Protein AF-A0A6G3XMK8-F1 (afdb_monomer_lite)

Foldseek 3Di:
DPPVVQPDKDPQPVHHRDIDPGDDDDDDPCVLVVVQPPDDPDPPVDPADLQLLLLLLLLLLLQLLLVVQVVVPVRPDLCPDADPDALLPDSSNPSVVSLVVNLLQLLQFDCPDPLCVVVVVLSVQSVDSVLSSRSDPVNSVSCSVRPSRGDGPDDDPLCLDDQLSVLSSLLSVLSSCVSVVNPCNVVSLVVQLVLLVLLLVPCVDVLSVVCVVVSVLSNDPVCVVVPDSSNSVVCSVSCSNVSSVRDPVPDDPPPPPDDDDPDDDDDRDRDPPPVVPQLVQLLVLLLVVLVVVVVDPLSVCLQLVHDHDPVSQVVVLVCCCVVVSDHPVSQVVCVVPVVHPSSSSCVSHPHDPVSVVVVVVD

pLDDT: mean 81.75, std 15.31, range [38.81, 98.0]

Structure (mmCIF, N/CA/C/O backbone):
data_AF-A0A6G3XMK8-F1
#
_entry.id   AF-A0A6G3XMK8-F1
#
loop_
_atom_site.group_PDB
_atom_site.id
_atom_site.type_symbol
_atom_site.label_atom_id
_atom_site.label_alt_id
_atom_site.label_comp_id
_atom_site.label_asym_id
_atom_site.label_entity_id
_atom_site.label_seq_id
_atom_site.pdbx_PDB_ins_code
_atom_site.Cartn_x
_atom_site.Cartn_y
_atom_site.Cartn_z
_atom_site.occupancy
_atom_site.B_iso_or_equiv
_atom_site.auth_seq_id
_atom_site.auth_comp_id
_atom_site.auth_asym_id
_atom_site.auth_atom_id
_atom_site.pdbx_PDB_model_num
ATOM 1 N N . GLN A 1 1 ? -22.641 7.123 23.569 1.00 45.84 1 GLN A N 1
ATOM 2 C CA . GLN A 1 1 ? -24.071 7.087 23.160 1.00 45.84 1 GLN A CA 1
ATOM 3 C C . GLN A 1 1 ? -24.934 6.095 23.967 1.00 45.84 1 GLN A C 1
ATOM 5 O O . GLN A 1 1 ? -26.152 6.245 23.961 1.00 45.84 1 GLN A O 1
ATOM 10 N N . MET A 1 2 ? -24.353 5.106 24.669 1.00 50.16 2 MET A N 1
ATOM 11 C CA . MET A 1 2 ? -25.123 4.061 25.371 1.00 50.16 2 MET A CA 1
ATOM 12 C C . MET A 1 2 ? -25.689 4.468 26.747 1.00 50.16 2 MET A C 1
ATOM 14 O O . MET A 1 2 ? -26.794 4.050 27.081 1.00 50.16 2 MET A O 1
ATOM 18 N N . ILE A 1 3 ? -25.016 5.338 27.512 1.00 60.09 3 ILE A N 1
ATOM 19 C CA . ILE A 1 3 ? -25.417 5.667 28.899 1.00 60.09 3 ILE A CA 1
ATOM 20 C C . ILE A 1 3 ? -26.758 6.422 28.963 1.00 60.09 3 ILE A C 1
ATOM 22 O O . ILE A 1 3 ? -27.657 6.031 29.703 1.00 60.09 3 ILE A O 1
ATOM 26 N N . GLY A 1 4 ? -26.960 7.437 28.115 1.00 56.03 4 GLY A N 1
ATOM 27 C CA . GLY A 1 4 ? -28.185 8.254 28.120 1.00 56.03 4 GLY A CA 1
ATOM 28 C C . GLY A 1 4 ? -29.469 7.527 27.687 1.00 56.03 4 GLY A C 1
ATOM 29 O O . GLY A 1 4 ? -30.561 8.065 27.840 1.00 56.03 4 GLY A O 1
ATOM 30 N N . ARG A 1 5 ? -29.379 6.307 27.139 1.00 66.19 5 ARG A N 1
ATOM 31 C CA . ARG A 1 5 ? -30.564 5.481 26.839 1.00 66.19 5 ARG A CA 1
ATOM 32 C C . ARG A 1 5 ? -31.032 4.691 28.065 1.00 66.19 5 ARG A C 1
ATOM 34 O O . ARG A 1 5 ? -32.229 4.441 28.191 1.00 66.19 5 ARG A O 1
ATOM 41 N N . GLY A 1 6 ? -30.112 4.340 28.968 1.00 63.97 6 GLY A N 1
ATOM 42 C CA . GLY A 1 6 ? -30.391 3.588 30.193 1.00 63.97 6 GLY A CA 1
ATOM 43 C C . GLY A 1 6 ? -31.129 4.392 31.267 1.00 63.97 6 GLY A C 1
ATOM 44 O O . GLY A 1 6 ? -31.808 3.798 32.100 1.00 63.97 6 GLY A O 1
ATOM 45 N N . THR A 1 7 ? -31.081 5.724 31.211 1.00 67.12 7 THR A N 1
ATOM 46 C CA . THR A 1 7 ? -31.676 6.639 32.206 1.00 67.12 7 THR A CA 1
ATOM 47 C C . THR A 1 7 ? -33.193 6.814 32.086 1.00 67.12 7 THR A C 1
ATOM 49 O O . THR A 1 7 ? -33.802 7.507 32.896 1.00 67.12 7 THR A O 1
ATOM 52 N N . ARG A 1 8 ? -33.836 6.201 31.085 1.00 78.88 8 ARG A N 1
ATOM 53 C CA . ARG A 1 8 ? -35.292 6.281 30.909 1.00 78.88 8 ARG A CA 1
ATOM 54 C C . ARG A 1 8 ? -36.016 5.480 31.993 1.00 78.88 8 ARG A C 1
ATOM 56 O O . ARG A 1 8 ? -35.667 4.323 32.242 1.00 78.88 8 ARG A O 1
ATOM 63 N N . LEU A 1 9 ? -37.053 6.084 32.574 1.00 81.38 9 LEU A N 1
ATOM 64 C CA . LEU A 1 9 ? -37.972 5.414 33.491 1.00 81.38 9 LEU A CA 1
ATOM 65 C C . LEU A 1 9 ? -38.699 4.286 32.746 1.00 81.38 9 LEU A C 1
ATOM 67 O O . LEU A 1 9 ? -39.290 4.519 31.692 1.00 81.38 9 LEU A O 1
ATOM 71 N N . ALA A 1 10 ? -38.659 3.078 33.303 1.00 80.81 10 ALA A N 1
ATOM 72 C CA . ALA A 1 10 ? -39.483 1.956 32.866 1.00 80.81 10 ALA A CA 1
ATOM 73 C C . ALA A 1 10 ? -40.503 1.660 33.982 1.00 80.81 10 ALA A C 1
ATOM 75 O O . ALA A 1 10 ? -40.093 1.167 35.040 1.00 80.81 10 ALA A O 1
ATOM 76 N N . PRO A 1 11 ? -41.788 2.022 33.800 1.00 86.25 11 PRO A N 1
ATOM 77 C CA . PRO A 1 11 ? -42.834 1.750 34.781 1.00 86.25 11 PRO A CA 1
ATOM 78 C C . PRO A 1 11 ? -42.998 0.250 35.019 1.00 86.25 11 PRO A C 1
ATOM 80 O O . PRO A 1 11 ? -42.819 -0.541 34.095 1.00 86.25 11 PRO A O 1
ATOM 83 N N . ASP A 1 12 ? -43.321 -0.123 36.256 1.00 81.19 12 ASP A N 1
ATOM 84 C CA . ASP A 1 12 ? -43.638 -1.496 36.678 1.00 81.19 12 ASP A CA 1
ATOM 85 C C . ASP A 1 12 ? -42.571 -2.569 36.371 1.00 81.19 12 ASP A C 1
ATOM 87 O O . ASP A 1 12 ? -42.861 -3.767 36.394 1.00 81.19 12 ASP A O 1
ATOM 91 N N . LEU A 1 13 ? -41.318 -2.167 36.112 1.00 79.38 13 LEU A N 1
ATOM 92 C CA . LEU A 1 13 ? -40.231 -3.083 35.743 1.00 79.38 13 LEU A CA 1
ATOM 93 C C . LEU A 1 13 ? -39.985 -4.176 36.799 1.00 79.38 13 LEU A C 1
ATOM 95 O O . LEU A 1 13 ? -39.640 -5.302 36.447 1.00 79.38 13 LEU A O 1
ATOM 99 N N . PHE A 1 14 ? -40.170 -3.854 38.081 1.00 73.88 14 PHE A N 1
ATOM 100 C CA . PHE A 1 14 ? -39.989 -4.776 39.207 1.00 73.88 14 PHE A CA 1
ATOM 101 C C . PHE A 1 14 ? -41.321 -5.238 39.824 1.00 73.88 14 PHE A C 1
ATOM 103 O O . PHE A 1 14 ? -41.340 -5.777 40.936 1.00 73.88 14 PHE A O 1
ATOM 110 N N . GLY A 1 15 ? -42.433 -5.030 39.114 1.00 76.38 15 GLY A N 1
ATOM 111 C CA . GLY A 1 15 ? -43.787 -5.407 39.519 1.00 76.38 15 GLY A CA 1
ATOM 112 C C . GLY A 1 15 ? -44.753 -4.217 39.597 1.00 76.38 15 GLY A C 1
ATOM 113 O O . GLY A 1 15 ? -44.334 -3.074 39.427 1.00 76.38 15 GLY A O 1
ATOM 114 N N . PRO A 1 16 ? -46.048 -4.463 39.876 1.00 70.88 16 PRO A N 1
ATOM 115 C CA . PRO A 1 16 ? -47.064 -3.413 39.934 1.00 70.88 16 PRO A CA 1
ATOM 116 C C . PRO A 1 16 ? -46.703 -2.316 40.943 1.00 70.88 16 PRO A C 1
ATOM 118 O O . PRO A 1 16 ? -46.434 -2.607 42.110 1.00 70.88 16 PRO A O 1
ATOM 121 N N . ASN A 1 17 ? -46.712 -1.061 40.494 1.00 77.62 17 ASN A N 1
ATOM 122 C CA . ASN A 1 17 ? -46.263 0.128 41.226 1.00 77.62 17 ASN A CA 1
ATOM 123 C C . ASN A 1 17 ? -44.777 0.112 41.635 1.00 77.62 17 ASN A C 1
ATOM 125 O O . ASN A 1 17 ? -44.373 0.867 42.520 1.00 77.62 17 ASN A O 1
ATOM 129 N N . ARG A 1 18 ? -43.943 -0.722 41.002 1.00 73.19 18 ARG A N 1
ATOM 130 C CA . ARG A 1 18 ? -42.490 -0.783 41.229 1.00 73.19 18 ARG A CA 1
ATOM 131 C C . ARG A 1 18 ? -41.740 -0.523 39.930 1.00 73.19 18 ARG A C 1
ATOM 133 O O . ARG A 1 18 ? -41.332 -1.437 39.214 1.00 73.19 18 ARG A O 1
ATOM 140 N N . SER A 1 19 ?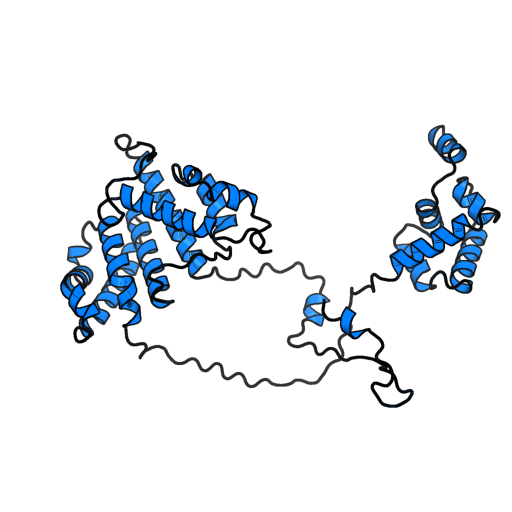 -41.582 0.760 39.632 1.00 81.88 19 SER A N 1
ATOM 141 C CA . SER A 1 19 ? -40.812 1.249 38.489 1.00 81.88 19 SER A CA 1
ATOM 142 C C . SER A 1 19 ? -39.317 0.967 38.635 1.00 81.88 19 SER A C 1
ATOM 144 O O . SER A 1 19 ? -38.818 0.620 39.699 1.00 81.88 19 SER A O 1
ATOM 146 N N . LYS A 1 20 ? -38.590 1.125 37.532 1.00 84.12 20 LYS A N 1
ATOM 147 C CA . LYS A 1 20 ? -37.132 1.046 37.491 1.00 84.12 20 LYS A CA 1
ATOM 148 C C . LYS A 1 20 ? -36.471 2.096 38.397 1.00 84.12 20 LYS A C 1
ATOM 150 O O . LYS A 1 20 ? -36.577 3.285 38.108 1.00 84.12 20 LYS A O 1
ATOM 155 N N . ASP A 1 21 ? -35.707 1.639 39.387 1.00 78.31 21 ASP A N 1
ATOM 156 C CA . ASP A 1 21 ? -34.938 2.501 40.302 1.00 78.31 21 ASP A CA 1
ATOM 157 C C . ASP A 1 21 ? -33.541 2.877 39.763 1.00 78.31 21 ASP A C 1
ATOM 159 O O . ASP A 1 21 ? -32.947 3.866 40.182 1.00 78.31 21 ASP A O 1
ATOM 163 N N . GLY A 1 22 ? -33.002 2.107 38.810 1.00 77.88 22 GLY A N 1
ATOM 164 C CA . GLY A 1 22 ? -31.671 2.341 38.247 1.00 77.88 22 GLY A CA 1
ATOM 165 C C . GLY A 1 22 ? -31.269 1.330 37.172 1.00 77.88 22 GLY A C 1
ATOM 166 O O . GLY A 1 22 ? -32.074 0.511 36.725 1.00 77.88 22 GLY A O 1
ATOM 167 N N . PHE A 1 23 ? -30.019 1.406 36.718 1.00 74.88 23 PHE A N 1
ATOM 168 C CA . PHE A 1 23 ? -29.395 0.415 35.839 1.00 74.88 23 PHE A CA 1
ATOM 169 C C . PHE A 1 23 ? -27.907 0.301 36.168 1.00 74.88 23 PHE A C 1
ATOM 171 O O . PHE A 1 23 ? -27.291 1.277 36.588 1.00 74.88 23 PHE A O 1
ATOM 178 N N . LEU A 1 24 ? -27.344 -0.889 35.975 1.00 74.00 24 LEU A N 1
ATOM 179 C CA . LEU A 1 24 ? -25.920 -1.139 36.163 1.00 74.00 24 LEU A CA 1
ATOM 180 C C . LEU A 1 24 ? -25.196 -0.996 34.825 1.00 74.00 24 LEU A C 1
ATOM 182 O O . LEU A 1 24 ? -25.711 -1.409 33.783 1.00 74.00 24 LEU A O 1
ATOM 186 N N . VAL A 1 25 ? -24.001 -0.415 34.865 1.00 70.62 25 VAL A N 1
ATOM 187 C CA . VAL A 1 25 ? -23.056 -0.411 33.748 1.00 70.62 25 VAL A CA 1
ATOM 188 C C . VAL A 1 25 ? -21.863 -1.235 34.194 1.00 70.62 25 VAL A C 1
ATOM 190 O O . VAL A 1 25 ? -21.233 -0.909 35.195 1.00 70.62 25 VAL A O 1
ATOM 193 N N . PHE A 1 26 ? -21.582 -2.308 33.464 1.00 74.31 26 PHE A N 1
ATOM 194 C CA . PHE A 1 26 ? -20.375 -3.094 33.670 1.00 74.31 26 PHE A CA 1
ATOM 195 C C . PHE A 1 26 ? -19.283 -2.527 32.777 1.00 74.31 26 PHE A C 1
ATOM 197 O O . PHE A 1 26 ? -19.444 -2.469 31.557 1.00 74.31 26 PHE A O 1
ATOM 204 N N . ASP A 1 27 ? -18.201 -2.079 33.398 1.00 69.50 27 ASP A N 1
ATOM 205 C CA . ASP A 1 27 ? -17.013 -1.638 32.691 1.00 69.50 27 ASP A CA 1
ATOM 206 C C . ASP A 1 27 ? -16.055 -2.816 32.527 1.00 69.50 27 ASP A C 1
ATOM 208 O O . ASP A 1 27 ? -15.469 -3.290 33.498 1.00 69.50 27 ASP A O 1
ATOM 212 N N . LEU A 1 28 ? -15.922 -3.311 31.299 1.00 67.38 28 LEU A N 1
ATOM 213 C CA . LEU A 1 28 ? -14.926 -4.322 30.963 1.00 67.38 28 LEU A CA 1
ATOM 214 C C . LEU A 1 28 ? -13.693 -3.621 30.397 1.00 67.38 28 LEU A C 1
ATOM 216 O O . LEU A 1 28 ? -13.818 -2.862 29.440 1.00 67.38 28 LEU A O 1
ATOM 220 N N . CYS A 1 29 ? -12.519 -3.916 30.960 1.00 73.25 29 CYS A N 1
ATOM 221 C CA . CYS A 1 29 ? -11.225 -3.332 30.579 1.00 73.25 29 CYS A CA 1
ATOM 222 C C . CYS A 1 29 ? -10.978 -1.885 31.051 1.00 73.25 29 CYS A C 1
ATOM 224 O O . CYS A 1 29 ? -10.257 -1.151 30.380 1.00 73.25 29 CYS A O 1
ATOM 226 N N . GLN A 1 30 ? -11.525 -1.481 32.205 1.00 72.44 30 GLN A N 1
ATOM 227 C CA . GLN A 1 30 ? -11.207 -0.194 32.853 1.00 72.44 30 GLN A CA 1
ATOM 228 C C . GLN A 1 30 ? -11.458 1.038 31.954 1.00 72.44 30 GLN A C 1
ATOM 230 O O . GLN A 1 30 ? -10.742 2.037 32.045 1.00 72.44 30 GLN A O 1
ATOM 235 N N . ASN A 1 31 ? -12.470 1.010 31.076 1.00 69.94 31 ASN A N 1
ATOM 236 C CA . ASN A 1 31 ? -12.770 2.159 30.219 1.00 69.94 31 ASN A CA 1
ATOM 237 C C . ASN A 1 31 ? -13.121 3.395 31.050 1.00 69.94 31 ASN A C 1
ATOM 239 O O . ASN A 1 31 ? -12.751 4.501 30.677 1.00 69.94 31 ASN A O 1
ATOM 243 N N . ILE A 1 32 ? -13.838 3.230 32.165 1.00 72.38 32 ILE A N 1
ATOM 244 C CA . ILE A 1 32 ? -14.206 4.337 33.054 1.00 72.38 32 ILE A CA 1
ATOM 245 C C . ILE A 1 32 ? -12.947 5.001 33.598 1.00 72.38 32 ILE A C 1
ATOM 247 O O . ILE A 1 32 ? -12.840 6.222 33.564 1.00 72.38 32 ILE A O 1
ATOM 251 N N . GLU A 1 33 ? -11.976 4.209 34.045 1.00 72.56 33 GLU A N 1
ATOM 252 C CA . GLU A 1 33 ? -10.697 4.722 34.521 1.00 72.56 33 GLU A CA 1
ATOM 253 C C . GLU A 1 33 ? -9.927 5.416 33.388 1.00 72.56 33 GLU A C 1
ATOM 255 O O . GLU A 1 33 ? -9.516 6.562 33.547 1.00 72.56 33 GLU A O 1
ATOM 260 N N . PHE A 1 34 ? -9.838 4.785 32.213 1.00 65.69 34 PHE A N 1
ATOM 261 C CA . PHE A 1 34 ? -9.202 5.351 31.021 1.00 65.69 34 PHE A CA 1
ATOM 262 C C . PHE A 1 34 ? -9.809 6.699 30.592 1.00 65.69 34 PHE A C 1
ATOM 264 O O . PHE A 1 34 ? -9.071 7.634 30.295 1.00 65.69 34 PHE A O 1
ATOM 271 N N . PHE A 1 35 ? -11.141 6.824 30.574 1.00 64.75 35 PHE A N 1
ATOM 272 C CA . PHE A 1 35 ? -11.839 8.057 30.185 1.00 64.75 35 PHE A CA 1
ATOM 273 C C . PHE A 1 35 ? -11.879 9.117 31.298 1.00 64.75 35 PHE A C 1
ATOM 275 O O . PHE A 1 35 ? -12.027 10.298 30.992 1.00 64.75 35 PHE A O 1
ATOM 282 N N . ASN A 1 36 ? -11.756 8.723 32.569 1.00 68.88 36 ASN A N 1
ATOM 283 C CA . ASN A 1 36 ? -11.670 9.649 33.703 1.00 68.88 36 ASN A CA 1
ATOM 284 C C . ASN A 1 36 ? -10.289 10.284 33.849 1.00 68.88 36 ASN A C 1
ATOM 286 O O . ASN A 1 36 ? -10.159 11.361 34.436 1.00 68.88 36 ASN A O 1
ATOM 290 N N . GLN A 1 37 ? -9.245 9.608 33.378 1.00 60.88 37 GLN A N 1
ATOM 291 C CA . GLN A 1 37 ? -7.931 10.211 33.323 1.00 60.88 37 GLN A CA 1
ATOM 292 C C . GLN A 1 37 ? -7.957 11.256 32.192 1.00 60.88 37 GLN A C 1
ATOM 294 O O . GLN A 1 37 ? -8.204 10.924 31.035 1.00 60.88 37 GLN A O 1
ATOM 299 N N . ASN A 1 38 ? -7.695 12.530 32.512 1.00 52.28 38 ASN A N 1
ATOM 300 C CA . ASN A 1 38 ? -7.439 13.608 31.540 1.00 52.28 38 ASN A CA 1
ATOM 301 C C . ASN A 1 38 ? -6.105 13.360 30.798 1.00 52.28 38 ASN A C 1
ATOM 303 O O . ASN A 1 38 ? -5.212 14.208 30.763 1.00 52.28 38 ASN A O 1
ATOM 307 N N . LEU A 1 39 ? -5.917 12.160 30.256 1.00 45.47 39 LEU A N 1
ATOM 308 C CA . LEU A 1 39 ? -4.759 11.811 29.461 1.00 45.47 39 LEU A CA 1
ATOM 309 C C . LEU A 1 39 ? -4.902 12.505 28.115 1.00 45.47 39 LEU A C 1
ATOM 311 O O . LEU A 1 39 ? -5.892 12.318 27.403 1.00 45.47 39 LEU A O 1
ATOM 315 N N . MET A 1 40 ? -3.876 13.264 27.723 1.00 43.78 40 MET A N 1
ATOM 316 C CA . MET A 1 40 ? -3.666 13.493 26.300 1.00 43.78 40 MET A CA 1
ATOM 317 C C . MET A 1 40 ? -3.635 12.123 25.634 1.00 43.78 40 MET A C 1
ATOM 319 O O . MET A 1 40 ? -2.922 11.233 26.101 1.00 43.78 40 MET A O 1
ATOM 323 N N . ARG A 1 41 ? -4.456 11.949 24.595 1.00 41.94 41 ARG A N 1
ATOM 324 C CA . ARG A 1 41 ? -4.545 10.709 23.829 1.00 41.94 41 ARG A CA 1
ATOM 325 C C . ARG A 1 41 ? -3.118 10.313 23.465 1.00 41.94 41 ARG A C 1
ATOM 327 O O . ARG A 1 41 ? -2.497 10.982 22.645 1.00 41.94 41 ARG A O 1
ATOM 334 N N . ALA A 1 42 ? -2.579 9.282 24.113 1.00 42.53 42 ALA A N 1
ATOM 335 C CA . ALA A 1 42 ? -1.324 8.719 23.667 1.00 42.53 42 ALA A CA 1
ATOM 336 C C . ALA A 1 42 ? -1.587 8.272 22.231 1.00 42.53 42 ALA A C 1
ATOM 338 O O . ALA A 1 42 ? -2.475 7.447 21.994 1.00 42.53 42 ALA A O 1
ATOM 339 N N . GLU A 1 43 ? -0.892 8.879 21.272 1.00 43.31 43 GLU A N 1
ATOM 340 C CA . GLU A 1 43 ? -0.865 8.405 19.897 1.00 43.31 43 GLU A CA 1
ATOM 341 C C . GLU A 1 43 ? -0.190 7.035 19.918 1.00 43.31 43 GLU A C 1
ATOM 343 O O . GLU A 1 43 ? 1.010 6.887 19.688 1.00 43.31 43 GLU A O 1
ATOM 348 N N . GLY A 1 44 ? -0.955 6.005 20.274 1.00 47.28 44 GLY A N 1
ATOM 349 C CA . GLY A 1 44 ? -0.559 4.639 20.029 1.00 47.28 44 GLY A CA 1
ATOM 350 C C . GLY A 1 44 ? -0.379 4.527 18.526 1.00 47.28 44 GLY A C 1
ATOM 351 O O . GLY A 1 44 ? -1.367 4.532 17.792 1.00 47.28 44 GLY A O 1
ATOM 352 N N . LYS A 1 45 ? 0.873 4.484 18.060 1.00 53.19 45 LYS A N 1
ATOM 353 C CA . LYS A 1 45 ? 1.187 4.180 16.664 1.00 53.19 45 LYS A CA 1
ATOM 354 C C . LYS A 1 45 ? 0.738 2.750 16.399 1.00 53.19 45 LYS A C 1
ATOM 356 O O . LYS A 1 45 ? 1.488 1.798 16.606 1.00 53.19 45 LYS A O 1
ATOM 361 N N . VAL A 1 46 ? -0.518 2.602 15.989 1.00 63.66 46 VAL A N 1
ATOM 362 C CA . VAL A 1 46 ? -1.037 1.355 15.438 1.00 63.66 46 VAL A CA 1
ATOM 363 C C . VAL A 1 46 ? -0.171 1.031 14.228 1.00 63.66 46 VAL A C 1
ATOM 365 O O . VAL A 1 46 ? 0.031 1.878 13.358 1.00 63.66 46 VAL A O 1
ATOM 368 N N . ALA A 1 47 ? 0.397 -0.174 14.198 1.00 76.75 47 ALA A N 1
ATOM 369 C CA . ALA A 1 47 ? 1.207 -0.595 13.066 1.00 76.75 47 ALA A CA 1
ATOM 370 C C . ALA A 1 47 ? 0.356 -0.550 11.780 1.00 76.75 47 ALA A C 1
ATOM 372 O O . ALA A 1 47 ? -0.791 -1.009 11.805 1.00 76.75 47 ALA A O 1
ATOM 373 N N . PRO A 1 48 ? 0.896 -0.027 10.664 1.00 86.12 48 PRO A N 1
ATOM 374 C CA . PRO A 1 48 ? 0.138 0.102 9.429 1.00 86.12 48 PRO A CA 1
ATOM 375 C C . PRO A 1 48 ? -0.315 -1.273 8.938 1.00 86.12 48 PRO A C 1
ATOM 377 O O . PRO A 1 48 ? 0.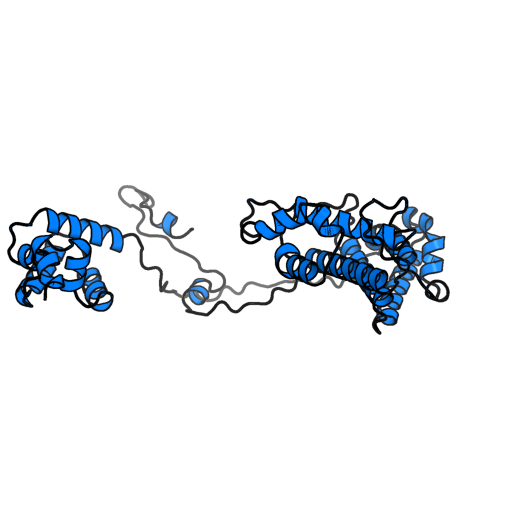426 -2.265 9.008 1.00 86.12 48 PRO A O 1
ATOM 380 N N . SER A 1 49 ? -1.548 -1.329 8.435 1.00 89.94 49 SER A N 1
ATOM 381 C CA . SER A 1 49 ? -2.129 -2.571 7.923 1.00 89.94 49 SER A CA 1
ATOM 382 C C . SER A 1 49 ? -1.323 -3.113 6.737 1.00 89.94 49 SER A C 1
ATOM 384 O O . SER A 1 49 ? -0.578 -2.388 6.077 1.00 89.94 49 SER A O 1
ATOM 386 N N . LEU A 1 50 ? -1.473 -4.403 6.419 1.00 90.25 50 LEU A N 1
ATOM 387 C CA . LEU A 1 50 ? -0.802 -4.978 5.248 1.00 90.25 50 LEU A CA 1
ATOM 388 C C . LEU A 1 50 ? -1.220 -4.272 3.949 1.00 90.25 50 LEU A C 1
ATOM 390 O O . LEU A 1 50 ? -0.366 -4.004 3.111 1.00 90.25 50 LEU A O 1
ATOM 394 N N . SER A 1 51 ? -2.507 -3.944 3.801 1.00 91.88 51 SER A N 1
ATOM 395 C CA . SER A 1 51 ? -3.009 -3.202 2.639 1.00 91.88 51 SER A CA 1
ATOM 396 C C . SER A 1 51 ? -2.391 -1.808 2.557 1.00 91.88 51 SER A C 1
ATOM 398 O O . SER A 1 51 ? -1.894 -1.447 1.498 1.00 91.88 51 SER A O 1
ATOM 400 N N . GLN A 1 52 ? -2.332 -1.085 3.681 1.00 93.81 52 GLN A N 1
ATOM 401 C CA . GLN A 1 52 ? -1.683 0.225 3.753 1.00 93.81 52 GLN A CA 1
ATOM 402 C C . GLN A 1 52 ? -0.213 0.130 3.334 1.00 93.81 52 GLN A C 1
ATOM 404 O O . GLN A 1 52 ? 0.221 0.830 2.433 1.00 93.81 52 GLN A O 1
ATOM 409 N N . ARG A 1 53 ? 0.545 -0.814 3.901 1.00 95.25 53 ARG A N 1
ATOM 410 C CA . ARG A 1 53 ? 1.960 -1.007 3.545 1.00 95.25 53 ARG A CA 1
ATOM 411 C C . ARG A 1 53 ? 2.159 -1.337 2.067 1.00 95.25 53 ARG A C 1
ATOM 413 O O . ARG A 1 53 ? 3.192 -0.995 1.511 1.00 95.25 53 ARG A O 1
ATOM 420 N N . ILE A 1 54 ? 1.232 -2.061 1.445 1.00 95.31 54 ILE A N 1
ATOM 421 C CA . ILE A 1 54 ? 1.296 -2.368 0.011 1.00 95.31 54 ILE A CA 1
ATOM 422 C C . ILE A 1 54 ? 1.014 -1.112 -0.812 1.00 95.31 54 ILE A C 1
ATOM 424 O O . ILE A 1 54 ? 1.742 -0.854 -1.767 1.00 95.31 54 ILE A O 1
ATOM 428 N N . PHE A 1 55 ? -0.010 -0.345 -0.438 1.00 97.12 55 PHE A N 1
ATOM 429 C CA . PHE A 1 55 ? -0.342 0.927 -1.070 1.00 97.12 55 PHE A CA 1
ATOM 430 C C . PHE A 1 55 ? 0.850 1.892 -1.009 1.00 97.12 55 PHE A C 1
ATOM 432 O O . PHE A 1 55 ? 1.294 2.374 -2.047 1.00 97.12 55 PHE A O 1
ATOM 439 N N . GLU A 1 56 ? 1.454 2.056 0.172 1.00 97.06 56 GLU A N 1
ATOM 440 C CA . GLU A 1 56 ? 2.657 2.872 0.373 1.00 97.06 56 GLU A CA 1
ATOM 441 C C . GLU A 1 56 ? 3.793 2.443 -0.565 1.00 97.06 56 GLU A C 1
ATOM 443 O O . GLU A 1 56 ? 4.349 3.264 -1.281 1.00 97.06 56 GLU A O 1
ATOM 448 N N . ARG A 1 57 ? 4.101 1.139 -0.647 1.00 97.25 57 ARG A N 1
ATOM 449 C CA . ARG A 1 57 ? 5.196 0.662 -1.515 1.00 97.25 57 ARG A CA 1
ATOM 450 C C . ARG A 1 57 ? 4.905 0.802 -3.005 1.00 97.25 57 ARG A C 1
ATOM 452 O O . ARG A 1 57 ? 5.849 0.906 -3.779 1.00 97.25 57 ARG A O 1
ATOM 459 N N . ARG A 1 58 ? 3.636 0.794 -3.421 1.00 97.94 58 ARG A N 1
ATOM 460 C CA . ARG A 1 58 ? 3.265 1.112 -4.808 1.00 97.94 58 ARG A CA 1
ATOM 461 C C . ARG A 1 58 ? 3.496 2.586 -5.111 1.00 97.94 58 ARG A C 1
ATOM 463 O O . ARG A 1 58 ? 4.059 2.878 -6.158 1.00 97.94 58 ARG A O 1
ATOM 470 N N . ALA A 1 59 ? 3.100 3.476 -4.204 1.00 97.88 59 ALA A N 1
ATOM 471 C CA . ALA A 1 59 ? 3.350 4.907 -4.339 1.00 97.88 59 ALA A CA 1
ATOM 472 C C . ALA A 1 59 ? 4.859 5.213 -4.331 1.00 97.88 59 ALA A C 1
ATOM 474 O O . ALA A 1 59 ? 5.332 5.943 -5.194 1.00 97.88 59 ALA A O 1
ATOM 475 N N . ASP A 1 60 ? 5.634 4.579 -3.445 1.00 96.88 60 ASP A N 1
ATOM 476 C CA . ASP A 1 60 ? 7.100 4.689 -3.439 1.00 96.88 60 ASP A CA 1
ATOM 477 C C . ASP A 1 60 ? 7.711 4.258 -4.782 1.00 96.88 60 ASP A C 1
ATOM 479 O O . ASP A 1 60 ? 8.610 4.915 -5.300 1.00 96.88 60 ASP A O 1
ATOM 483 N N . LEU A 1 61 ? 7.238 3.140 -5.351 1.00 97.06 61 LEU A N 1
ATOM 484 C CA . LEU A 1 61 ? 7.769 2.615 -6.610 1.00 97.06 61 LEU A CA 1
ATOM 485 C C . LEU A 1 61 ? 7.377 3.500 -7.797 1.00 97.06 61 LEU A C 1
ATOM 487 O O . LEU A 1 61 ? 8.184 3.689 -8.703 1.00 97.06 61 LEU A O 1
ATOM 491 N N . LEU A 1 62 ? 6.165 4.060 -7.777 1.00 96.56 62 LEU A N 1
ATOM 492 C CA . LEU A 1 62 ? 5.716 5.041 -8.760 1.00 96.56 62 LEU A CA 1
ATOM 493 C C . LEU A 1 62 ? 6.621 6.282 -8.750 1.00 96.56 62 LEU A C 1
ATOM 495 O O . LEU A 1 62 ? 7.099 6.683 -9.808 1.00 96.56 62 LEU A O 1
ATOM 499 N N . LEU A 1 63 ? 6.920 6.827 -7.565 1.00 95.75 63 LEU A N 1
ATOM 500 C CA . LEU A 1 63 ? 7.827 7.969 -7.412 1.00 95.75 63 LEU A CA 1
ATOM 501 C C . LEU A 1 63 ? 9.246 7.637 -7.903 1.00 95.75 63 LEU A C 1
ATOM 503 O O . LEU A 1 63 ? 9.840 8.417 -8.640 1.00 95.75 63 LEU A O 1
ATOM 507 N N . ALA A 1 64 ? 9.779 6.462 -7.553 1.00 94.19 64 ALA A N 1
ATOM 508 C CA . ALA A 1 64 ? 11.114 6.043 -7.984 1.00 94.19 64 ALA A CA 1
ATOM 509 C C . ALA A 1 64 ? 11.234 5.912 -9.518 1.00 94.19 64 ALA A C 1
ATOM 511 O O . ALA A 1 64 ? 12.271 6.249 -10.095 1.00 94.19 64 ALA A O 1
ATOM 512 N N . LEU A 1 65 ? 10.173 5.446 -10.188 1.00 93.12 65 LEU A N 1
ATOM 513 C CA . LEU A 1 65 ? 10.105 5.364 -11.650 1.00 93.12 65 LEU A CA 1
ATOM 514 C C . LEU A 1 65 ? 10.077 6.753 -12.308 1.00 93.12 65 LEU A C 1
ATOM 516 O O . LEU A 1 65 ? 10.754 6.958 -13.321 1.00 93.12 65 LEU A O 1
ATOM 520 N N . ASP A 1 66 ? 9.347 7.708 -11.725 1.00 90.50 66 ASP A N 1
ATOM 521 C CA . ASP A 1 66 ? 9.305 9.096 -12.205 1.00 90.50 66 ASP A CA 1
ATOM 522 C C . ASP A 1 66 ? 10.657 9.802 -11.999 1.00 90.50 66 ASP A C 1
ATOM 524 O O . ASP A 1 66 ? 11.175 10.429 -12.927 1.00 90.50 66 ASP A O 1
ATOM 528 N N . ASP A 1 67 ? 11.299 9.605 -10.844 1.00 88.62 67 ASP A N 1
ATOM 529 C CA . ASP A 1 67 ? 12.637 10.133 -10.549 1.00 88.62 67 ASP A CA 1
ATOM 530 C C . ASP A 1 67 ? 13.710 9.590 -11.504 1.00 88.62 67 ASP A C 1
ATOM 532 O O . ASP A 1 67 ? 14.588 10.333 -11.959 1.00 88.62 67 ASP A O 1
ATOM 536 N N . SER A 1 68 ? 13.657 8.292 -11.818 1.00 84.69 68 SER A N 1
ATOM 537 C CA . SER A 1 68 ? 14.566 7.663 -12.783 1.00 84.69 68 SER A CA 1
ATOM 538 C C . SER A 1 68 ? 14.367 8.241 -14.190 1.00 84.69 68 SER A C 1
ATOM 540 O O . SER A 1 68 ? 15.323 8.682 -14.833 1.00 84.69 68 SER A O 1
ATOM 542 N N . SER A 1 69 ? 13.107 8.359 -14.624 1.00 80.00 69 SER A N 1
ATOM 543 C CA . SER A 1 69 ? 12.738 8.919 -15.931 1.00 80.00 69 SER A CA 1
ATOM 544 C C . SER A 1 69 ? 13.152 10.387 -16.087 1.00 80.00 69 SER A C 1
ATOM 546 O O . SER A 1 69 ? 13.572 10.802 -17.166 1.00 80.00 69 SER A O 1
ATOM 548 N N . ALA A 1 70 ? 13.092 11.181 -15.013 1.00 76.06 70 ALA A N 1
ATOM 549 C CA . ALA A 1 70 ? 13.530 12.577 -15.015 1.00 76.06 70 ALA A CA 1
ATOM 550 C C . ALA A 1 70 ? 15.059 12.734 -15.146 1.00 76.06 70 ALA A C 1
ATOM 552 O O . ALA A 1 70 ? 15.546 13.707 -15.733 1.00 76.06 70 ALA A O 1
ATOM 553 N N . ARG A 1 71 ? 15.840 11.782 -14.613 1.00 72.62 71 ARG A N 1
ATOM 554 C CA . ARG A 1 71 ? 17.312 11.768 -14.734 1.00 72.62 71 ARG A CA 1
ATOM 555 C C . ARG A 1 71 ? 17.753 11.402 -16.149 1.00 72.62 71 ARG A C 1
ATOM 557 O O . ARG A 1 71 ? 18.714 11.988 -16.665 1.00 72.62 71 ARG A O 1
ATOM 564 N N . ASP A 1 72 ? 17.010 10.514 -16.799 1.00 66.50 72 ASP A N 1
ATOM 565 C CA . ASP A 1 72 ? 17.197 10.161 -18.200 1.00 66.50 72 ASP A CA 1
ATOM 566 C C . ASP A 1 72 ? 16.595 11.235 -19.115 1.00 66.50 72 ASP A C 1
ATOM 568 O O . ASP A 1 72 ? 15.502 11.123 -19.659 1.00 66.50 72 ASP A O 1
ATOM 572 N N . ARG A 1 73 ? 17.364 12.305 -19.355 1.00 49.06 73 ARG A N 1
ATOM 573 C CA . ARG A 1 73 ? 17.000 13.461 -20.210 1.00 49.06 73 ARG A CA 1
ATOM 574 C C . ARG A 1 73 ? 16.578 13.130 -21.659 1.00 49.06 73 ARG A C 1
ATOM 576 O O . ARG A 1 73 ? 16.200 14.039 -22.389 1.00 49.06 73 ARG A O 1
ATOM 583 N N . HIS A 1 74 ? 16.670 11.871 -22.094 1.00 46.59 74 HIS A N 1
ATOM 584 C CA . HIS A 1 74 ? 16.161 11.375 -23.384 1.00 46.59 74 HIS A CA 1
ATOM 585 C C . HIS A 1 74 ? 14.762 10.732 -23.298 1.00 46.59 74 HIS A C 1
ATOM 587 O O . HIS A 1 74 ? 14.157 10.492 -24.339 1.00 46.59 74 HIS A O 1
ATOM 593 N N . ALA A 1 75 ? 14.252 10.463 -22.092 1.00 48.28 75 ALA A N 1
ATOM 594 C CA . ALA A 1 75 ? 12.996 9.759 -21.832 1.00 48.28 75 ALA A CA 1
ATOM 595 C C . ALA A 1 75 ? 11.937 10.626 -21.128 1.00 48.28 75 ALA A C 1
ATOM 597 O O . ALA A 1 75 ? 10.831 10.142 -20.903 1.00 48.28 75 ALA A O 1
ATOM 598 N N . ALA A 1 76 ? 12.244 11.898 -20.828 1.00 45.09 76 ALA A N 1
ATOM 599 C CA . ALA A 1 76 ? 11.337 12.878 -20.224 1.00 45.09 76 ALA A CA 1
ATOM 600 C C . ALA A 1 76 ? 10.186 13.261 -21.174 1.00 45.09 76 ALA A C 1
ATOM 602 O O . ALA A 1 76 ? 10.076 14.386 -21.658 1.00 45.09 76 ALA A O 1
ATOM 603 N N . THR A 1 77 ? 9.330 12.295 -21.472 1.00 49.50 77 THR A N 1
ATOM 604 C CA . THR A 1 77 ? 7.998 12.531 -21.997 1.00 49.50 77 THR A CA 1
ATOM 605 C C . THR A 1 77 ? 7.082 12.308 -20.813 1.00 49.50 77 THR A C 1
ATOM 607 O O . THR A 1 77 ? 7.007 11.194 -20.300 1.00 49.50 77 THR A O 1
ATOM 610 N N . VAL A 1 78 ? 6.404 13.367 -20.369 1.00 52.59 78 VAL A N 1
ATOM 611 C CA . VAL A 1 78 ? 5.184 13.236 -19.567 1.00 52.59 78 VAL A CA 1
ATOM 612 C C . VAL A 1 78 ? 4.374 12.118 -20.217 1.00 52.59 78 VAL A C 1
ATOM 614 O O . VAL A 1 78 ? 4.045 12.234 -21.402 1.00 52.59 78 VAL A O 1
ATOM 617 N N . ILE A 1 79 ? 4.125 11.010 -19.513 1.00 60.22 79 ILE A N 1
ATOM 618 C CA . ILE A 1 79 ? 3.362 9.881 -20.062 1.00 60.22 79 ILE A CA 1
ATOM 619 C C . ILE A 1 79 ? 1.890 10.307 -20.087 1.00 60.22 79 ILE A C 1
ATOM 621 O O . ILE A 1 79 ? 1.060 9.780 -19.367 1.00 60.22 79 ILE A O 1
ATOM 625 N N . ALA A 1 80 ? 1.555 11.310 -20.899 1.00 63.38 80 ALA A N 1
ATOM 626 C CA . ALA A 1 80 ? 0.197 11.809 -21.094 1.00 63.38 80 ALA A CA 1
ATOM 627 C C . ALA A 1 80 ? -0.665 10.796 -21.865 1.00 63.38 80 ALA A C 1
ATOM 629 O O . ALA A 1 80 ? -1.876 10.952 -21.989 1.00 63.38 80 ALA A O 1
ATOM 630 N N . THR A 1 81 ? -0.037 9.762 -22.429 1.00 76.88 81 THR A N 1
ATOM 631 C CA . THR A 1 81 ? -0.694 8.711 -23.199 1.00 76.88 81 THR A CA 1
ATOM 632 C C . THR A 1 81 ? -0.338 7.347 -22.643 1.00 76.88 81 THR A C 1
ATOM 634 O O . THR A 1 81 ? 0.826 7.047 -22.387 1.00 76.88 81 THR A O 1
ATOM 637 N N . ARG A 1 82 ? -1.365 6.509 -22.495 1.00 85.94 82 ARG A N 1
ATOM 638 C CA . ARG A 1 82 ? -1.229 5.127 -22.049 1.00 85.94 82 ARG A CA 1
ATOM 639 C C . ARG A 1 82 ? -0.219 4.369 -22.928 1.00 85.94 82 ARG A C 1
ATOM 641 O O . ARG A 1 82 ? -0.422 4.335 -24.143 1.00 85.94 82 ARG A O 1
ATOM 648 N N . PRO A 1 83 ? 0.809 3.728 -22.344 1.00 87.06 83 PRO A N 1
ATOM 649 C CA . PRO A 1 83 ? 1.721 2.864 -23.085 1.00 87.06 83 PRO A CA 1
ATOM 650 C C . PRO A 1 83 ? 0.995 1.682 -23.740 1.00 87.06 83 PRO A C 1
ATOM 652 O O . PRO A 1 83 ? -0.001 1.179 -23.219 1.00 87.06 83 PRO A O 1
ATOM 655 N N . GLU A 1 84 ? 1.518 1.204 -24.870 1.00 88.00 84 GLU A N 1
ATOM 656 C CA . GLU A 1 84 ? 1.009 -0.006 -25.538 1.00 88.00 84 GLU A CA 1
ATOM 657 C C . GLU A 1 84 ? 1.339 -1.290 -24.757 1.00 88.00 84 GLU A C 1
ATOM 659 O O . GLU A 1 84 ? 0.681 -2.317 -24.923 1.00 88.00 84 GLU A O 1
ATOM 664 N N . THR A 1 85 ? 2.360 -1.227 -23.901 1.00 90.00 85 THR A N 1
ATOM 665 C CA . THR A 1 85 ? 2.889 -2.332 -23.101 1.00 90.00 85 THR A CA 1
ATOM 666 C C . THR A 1 85 ? 2.460 -2.228 -21.639 1.00 90.00 85 THR A C 1
ATOM 668 O O . THR A 1 85 ? 2.223 -1.137 -21.124 1.00 90.00 85 THR A O 1
ATOM 671 N N . ASP A 1 86 ? 2.374 -3.370 -20.952 1.00 93.38 86 ASP A N 1
ATOM 672 C CA . ASP A 1 86 ? 2.079 -3.427 -19.517 1.00 93.38 86 ASP A CA 1
ATOM 673 C C . ASP A 1 86 ? 3.363 -3.520 -18.672 1.00 93.38 86 ASP A C 1
ATOM 675 O O . ASP A 1 86 ? 4.485 -3.585 -19.192 1.00 93.38 86 ASP A O 1
ATOM 679 N N . GLY A 1 87 ? 3.198 -3.558 -17.348 1.00 92.62 87 GLY A N 1
ATOM 680 C CA . GLY A 1 87 ? 4.317 -3.639 -16.412 1.00 92.62 87 GLY A CA 1
ATOM 681 C C . GLY A 1 87 ? 5.153 -4.909 -16.467 1.00 92.62 87 GLY A C 1
ATOM 682 O O . GLY A 1 87 ? 6.191 -4.957 -15.819 1.00 92.62 87 GLY A O 1
ATOM 683 N N . THR A 1 88 ? 4.751 -5.927 -17.230 1.00 96.12 88 THR A N 1
ATOM 684 C CA . THR A 1 88 ? 5.565 -7.134 -17.438 1.00 96.12 88 THR A CA 1
ATOM 685 C C . THR A 1 88 ? 6.553 -6.993 -18.592 1.00 96.12 88 THR A C 1
ATOM 687 O O . THR A 1 88 ? 7.429 -7.841 -18.749 1.00 96.12 88 THR A O 1
ATOM 690 N N . VAL A 1 89 ? 6.447 -5.914 -19.376 1.00 95.69 89 VAL A N 1
ATOM 691 C CA . VAL A 1 89 ? 7.261 -5.694 -20.579 1.00 95.69 89 VAL A CA 1
ATOM 692 C C . VAL A 1 89 ? 8.122 -4.433 -20.476 1.00 95.69 89 VAL A C 1
ATOM 694 O O . VAL A 1 89 ? 9.253 -4.445 -20.956 1.00 95.69 89 VAL A O 1
ATOM 697 N N . SER A 1 90 ? 7.636 -3.353 -19.854 1.00 94.25 90 SER A N 1
ATOM 698 C CA . SER A 1 90 ? 8.398 -2.100 -19.754 1.00 94.25 90 SER A CA 1
ATOM 699 C C . SER A 1 90 ? 8.170 -1.335 -18.452 1.00 94.25 90 SER A C 1
ATOM 701 O O . SER A 1 90 ? 7.106 -1.416 -17.838 1.00 94.25 90 SER A O 1
ATOM 703 N N . ASP A 1 91 ? 9.151 -0.509 -18.085 1.00 93.19 91 ASP A N 1
ATOM 704 C CA . ASP A 1 91 ? 9.087 0.391 -16.928 1.00 93.19 91 ASP A CA 1
ATOM 705 C C . ASP A 1 91 ? 7.964 1.430 -17.075 1.00 93.19 91 ASP A C 1
ATOM 707 O O . ASP A 1 91 ? 7.249 1.719 -16.118 1.00 93.19 91 ASP A O 1
ATOM 711 N N . SER A 1 92 ? 7.729 1.929 -18.296 1.00 92.00 92 SER A N 1
ATOM 712 C CA . SER A 1 92 ? 6.605 2.825 -18.604 1.00 92.00 92 SER A CA 1
ATOM 713 C C . SER A 1 92 ? 5.244 2.151 -18.400 1.00 92.00 92 SER A C 1
ATOM 715 O O . SER A 1 92 ? 4.330 2.761 -17.842 1.00 92.00 92 SER A O 1
ATOM 717 N N . GLY A 1 93 ? 5.113 0.885 -18.808 1.00 94.44 93 GLY A N 1
ATOM 718 C CA . GLY A 1 93 ? 3.919 0.080 -18.569 1.00 94.44 93 GLY A CA 1
ATOM 719 C C . GLY A 1 93 ? 3.723 -0.200 -17.080 1.00 94.44 93 GLY A C 1
ATOM 720 O O . GLY A 1 93 ? 2.603 -0.122 -16.581 1.00 94.44 93 GLY A O 1
ATOM 721 N N . LEU A 1 94 ? 4.813 -0.441 -16.344 1.00 96.12 94 LEU A N 1
ATOM 722 C CA . LEU A 1 94 ? 4.775 -0.679 -14.901 1.00 96.12 94 LEU A CA 1
ATOM 723 C C . LEU A 1 94 ? 4.315 0.570 -14.154 1.00 96.12 94 LEU A C 1
ATOM 725 O O . LEU A 1 94 ? 3.424 0.481 -13.311 1.00 96.12 94 LEU A O 1
ATOM 729 N N . ARG A 1 95 ? 4.864 1.735 -14.508 1.00 95.19 95 ARG A N 1
ATOM 730 C CA . ARG A 1 95 ? 4.428 3.031 -13.983 1.00 95.19 95 ARG A CA 1
ATOM 731 C C . ARG A 1 95 ? 2.931 3.243 -14.214 1.00 95.19 95 ARG A C 1
ATOM 733 O O . ARG A 1 95 ? 2.208 3.581 -13.278 1.00 95.19 95 ARG A O 1
ATOM 740 N N . TRP A 1 96 ? 2.453 3.014 -15.440 1.00 95.38 96 TRP A N 1
ATOM 741 C CA . TRP A 1 96 ? 1.037 3.178 -15.779 1.00 95.38 96 TRP A CA 1
ATOM 742 C C . TRP A 1 96 ? 0.129 2.225 -14.989 1.00 95.38 96 TRP A C 1
ATOM 744 O O . TRP A 1 96 ? -0.917 2.639 -14.482 1.00 95.38 96 TRP A O 1
ATOM 754 N N . ASP A 1 97 ? 0.532 0.963 -14.843 1.00 95.88 97 ASP A N 1
ATOM 755 C CA . ASP A 1 97 ? -0.209 -0.037 -14.071 1.00 95.88 97 ASP A CA 1
ATOM 756 C C . ASP A 1 97 ? -0.263 0.319 -12.574 1.00 95.88 97 ASP A C 1
ATOM 758 O O . ASP A 1 97 ? -1.305 0.142 -11.939 1.00 95.88 97 ASP A O 1
ATOM 762 N N . LEU A 1 98 ? 0.826 0.854 -12.007 1.00 96.88 98 LEU A N 1
ATOM 763 C CA . LEU A 1 98 ? 0.873 1.333 -10.620 1.00 96.88 98 LEU A CA 1
ATOM 764 C C . LEU A 1 98 ? -0.048 2.538 -10.404 1.00 96.88 98 LEU A C 1
ATOM 766 O O . LEU A 1 98 ? -0.841 2.519 -9.463 1.00 96.88 98 LEU A O 1
ATOM 770 N N . ALA A 1 99 ? 0.015 3.538 -11.287 1.00 97.00 99 ALA A N 1
ATOM 771 C CA . ALA A 1 99 ? -0.854 4.715 -11.251 1.00 97.00 99 ALA A CA 1
ATOM 772 C C . ALA A 1 99 ? -2.335 4.323 -11.354 1.00 97.00 99 ALA A C 1
ATOM 774 O O . ALA A 1 99 ? -3.139 4.712 -10.511 1.00 97.00 99 ALA A O 1
ATOM 775 N N . THR A 1 100 ? -2.680 3.466 -12.321 1.00 96.31 100 THR A N 1
ATOM 776 C CA . THR A 1 100 ? -4.042 2.924 -12.483 1.00 96.31 100 THR A CA 1
ATOM 777 C C . THR A 1 100 ? -4.497 2.199 -11.224 1.00 96.31 100 THR A C 1
ATOM 779 O O . THR A 1 100 ? -5.611 2.402 -10.752 1.00 96.31 100 THR A O 1
ATOM 782 N N . ARG A 1 101 ? -3.624 1.382 -10.629 1.00 95.56 101 ARG A N 1
ATOM 783 C CA . ARG A 1 101 ? -3.969 0.638 -9.421 1.00 95.56 101 ARG A CA 1
ATOM 784 C C . ARG A 1 101 ? -4.216 1.546 -8.216 1.00 95.56 101 ARG A C 1
ATOM 786 O O . ARG A 1 101 ? -5.158 1.300 -7.470 1.00 95.56 101 ARG A O 1
ATOM 793 N N . LEU A 1 102 ? -3.366 2.546 -7.995 1.00 97.44 102 LEU A N 1
ATOM 794 C CA . LEU A 1 102 ? -3.524 3.493 -6.889 1.00 97.44 102 LEU A CA 1
ATOM 795 C C . LEU A 1 102 ? -4.782 4.352 -7.078 1.00 97.44 102 LEU A C 1
ATOM 797 O O . LEU A 1 102 ? -5.562 4.500 -6.138 1.00 97.44 102 LEU A O 1
ATOM 801 N N . HIS A 1 103 ? -5.029 4.817 -8.305 1.00 97.75 103 HIS A N 1
ATOM 802 C CA . HIS A 1 103 ? -6.243 5.537 -8.692 1.00 97.75 103 HIS A CA 1
ATOM 803 C C . HIS A 1 103 ? -7.517 4.716 -8.445 1.00 97.75 103 HIS A C 1
ATOM 805 O O . HIS A 1 103 ? -8.445 5.200 -7.795 1.00 97.75 103 HIS A O 1
ATOM 811 N N . ASP A 1 104 ? -7.554 3.450 -8.866 1.00 96.75 104 ASP A N 1
ATOM 812 C CA . ASP A 1 104 ? -8.692 2.559 -8.609 1.00 96.75 104 ASP A CA 1
ATOM 813 C C . ASP A 1 104 ? -8.937 2.356 -7.095 1.00 96.75 104 ASP A C 1
ATOM 815 O O . ASP A 1 104 ? -10.080 2.249 -6.639 1.00 96.75 104 ASP A O 1
ATOM 819 N N . GLU A 1 105 ? -7.871 2.293 -6.288 1.00 96.50 105 GLU A N 1
ATOM 820 C CA . GLU A 1 105 ? -7.979 2.165 -4.831 1.00 96.50 105 GLU A CA 1
ATOM 821 C C . GLU A 1 105 ? -8.539 3.442 -4.180 1.00 96.50 105 GLU A C 1
ATOM 823 O O . GLU A 1 105 ? -9.384 3.331 -3.283 1.00 96.50 105 GLU A O 1
ATOM 828 N N . VAL A 1 106 ? -8.137 4.628 -4.652 1.00 97.31 106 VAL A N 1
ATOM 829 C CA . VAL A 1 106 ? -8.626 5.934 -4.168 1.00 97.31 106 VAL A CA 1
ATOM 830 C C . VAL A 1 106 ? -10.067 6.199 -4.597 1.00 97.31 106 VAL A C 1
ATOM 832 O O . VAL A 1 106 ? -10.903 6.540 -3.762 1.00 97.31 106 VAL A O 1
ATOM 835 N N . THR A 1 107 ? -10.408 5.970 -5.865 1.00 97.38 107 THR A N 1
ATOM 836 C CA . THR A 1 107 ? -11.775 6.177 -6.382 1.00 97.38 107 THR A CA 1
ATOM 837 C C . THR A 1 107 ? -12.810 5.270 -5.717 1.00 97.38 107 THR A C 1
ATOM 839 O O . THR A 1 107 ? -13.989 5.616 -5.633 1.00 97.38 107 THR A O 1
ATOM 842 N N . ALA A 1 108 ? -12.383 4.121 -5.191 1.00 96.75 108 ALA A N 1
ATOM 843 C CA . ALA A 1 108 ? -13.232 3.212 -4.432 1.00 96.75 108 ALA A CA 1
ATOM 844 C C . ALA A 1 108 ? -13.329 3.544 -2.925 1.00 96.75 108 ALA A C 1
ATOM 846 O O . ALA A 1 108 ? -13.980 2.804 -2.176 1.00 96.75 108 ALA A O 1
ATOM 847 N N . MET A 1 109 ? -12.706 4.624 -2.441 1.00 96.75 109 MET A N 1
ATOM 848 C CA . MET A 1 109 ? -12.902 5.109 -1.071 1.00 96.75 109 MET A CA 1
ATOM 849 C C . MET A 1 109 ? -14.281 5.758 -0.935 1.00 96.75 109 MET A C 1
ATOM 851 O O . MET A 1 109 ? -14.673 6.594 -1.740 1.00 96.75 109 MET A O 1
ATOM 855 N N . ASN A 1 110 ? -15.043 5.380 0.097 1.00 93.94 110 ASN A N 1
ATOM 856 C CA . ASN A 1 110 ? -16.385 5.927 0.311 1.00 93.94 110 ASN A CA 1
ATOM 857 C C . ASN A 1 110 ? -16.305 7.319 0.974 1.00 93.94 110 ASN A C 1
ATOM 859 O O . ASN A 1 110 ? -15.962 7.367 2.161 1.00 93.94 110 ASN A O 1
ATOM 863 N N . PRO A 1 111 ? -16.706 8.418 0.301 1.00 90.62 111 PRO A N 1
ATOM 864 C CA . PRO A 1 111 ? -16.624 9.771 0.857 1.00 90.62 111 PRO A CA 1
ATOM 865 C C . PRO A 1 111 ? -17.516 9.997 2.080 1.00 90.62 111 PRO A C 1
ATOM 867 O O . PRO A 1 111 ? -17.283 10.931 2.838 1.00 90.62 111 PRO A O 1
ATOM 870 N N . GLU A 1 112 ? -18.526 9.151 2.301 1.00 90.75 112 GLU A N 1
ATOM 871 C CA . GLU A 1 112 ? -19.416 9.227 3.465 1.00 90.75 112 GLU A CA 1
ATOM 872 C C . GLU A 1 112 ? -18.846 8.503 4.698 1.00 90.75 112 GLU A C 1
ATOM 874 O O . GLU A 1 112 ? -19.367 8.641 5.810 1.00 90.75 112 GLU A O 1
ATOM 879 N N . ASN A 1 113 ? -17.758 7.740 4.541 1.00 91.88 113 ASN A N 1
ATOM 880 C CA . ASN A 1 113 ? -17.089 7.083 5.659 1.00 91.88 113 ASN A CA 1
ATOM 881 C C . ASN A 1 113 ? -16.433 8.130 6.572 1.00 91.88 113 ASN A C 1
ATOM 883 O O . ASN A 1 113 ? -15.666 8.970 6.114 1.00 91.88 113 ASN A O 1
ATOM 887 N N . PHE A 1 114 ? -16.686 8.060 7.881 1.00 91.62 114 PHE A N 1
ATOM 888 C CA . PHE A 1 114 ? -16.166 9.027 8.855 1.00 91.62 114 PHE A CA 1
ATOM 889 C C . PHE A 1 114 ? -14.631 9.123 8.903 1.00 91.62 114 PHE A C 1
ATOM 891 O O . PHE A 1 114 ? -14.128 10.161 9.317 1.00 91.62 114 PHE A O 1
ATOM 898 N N . LEU A 1 115 ? -13.906 8.074 8.492 1.00 91.38 115 LEU A N 1
ATOM 899 C CA . LEU A 1 115 ? -12.445 8.094 8.358 1.00 91.38 115 LEU A CA 1
ATOM 900 C C . LEU A 1 115 ? -11.987 8.790 7.073 1.00 91.38 115 LEU A C 1
ATOM 902 O O . LEU A 1 115 ? -10.923 9.384 7.063 1.00 91.38 115 LEU A O 1
ATOM 906 N N . VAL A 1 116 ? -12.787 8.725 6.007 1.00 94.69 116 VAL A N 1
ATOM 907 C CA . VAL A 1 116 ? -12.464 9.294 4.687 1.00 94.69 116 VAL A CA 1
ATOM 908 C C . VAL A 1 116 ? -12.882 10.763 4.605 1.00 94.69 116 VAL A C 1
ATOM 910 O O . VAL A 1 116 ? -12.183 11.573 4.011 1.00 94.69 116 VAL A O 1
ATOM 913 N N . ARG A 1 117 ? -13.992 11.138 5.255 1.00 93.19 117 ARG A N 1
ATOM 914 C CA . ARG A 1 117 ? -14.548 12.504 5.258 1.00 93.19 117 ARG A CA 1
ATOM 915 C C . ARG A 1 117 ? -13.534 13.619 5.574 1.00 93.19 117 ARG A C 1
ATOM 917 O O . ARG A 1 117 ? -13.617 14.645 4.904 1.00 93.19 117 ARG A O 1
ATOM 924 N N . PRO A 1 118 ? -12.614 13.478 6.553 1.00 94.12 118 PRO A N 1
ATOM 925 C CA . PRO A 1 118 ? -11.594 14.494 6.825 1.00 94.12 118 PRO A CA 1
ATOM 926 C C . PRO A 1 118 ? -10.584 14.689 5.687 1.00 94.12 118 PRO A C 1
ATOM 928 O O . PRO A 1 118 ? -10.000 15.759 5.594 1.00 94.12 118 PRO A O 1
ATOM 931 N N . HIS A 1 119 ? -10.411 13.684 4.827 1.00 95.56 119 HIS A N 1
ATOM 932 C CA . HIS A 1 119 ? -9.453 13.658 3.717 1.00 95.56 119 HIS A CA 1
ATOM 933 C C . HIS A 1 119 ? -10.143 13.795 2.350 1.00 95.56 119 HIS A C 1
ATOM 935 O O . HIS A 1 119 ? -9.634 13.345 1.325 1.00 95.56 119 HIS A O 1
ATOM 941 N N . ARG A 1 120 ? -11.358 14.361 2.327 1.00 94.38 120 ARG A N 1
ATOM 942 C CA . ARG A 1 120 ? -12.193 14.438 1.121 1.00 94.38 120 ARG A CA 1
ATOM 943 C C . ARG A 1 120 ? -11.532 15.228 -0.005 1.00 94.38 120 ARG A C 1
ATOM 945 O O . ARG A 1 120 ? -11.663 14.831 -1.153 1.00 94.38 120 ARG A O 1
ATOM 952 N N . GLU A 1 121 ? -10.826 16.302 0.329 1.00 95.44 121 GLU A N 1
ATOM 953 C CA . GLU A 1 121 ? -10.077 17.109 -0.638 1.00 95.44 121 GLU A CA 1
ATOM 954 C C . GLU A 1 121 ? -9.032 16.262 -1.375 1.00 95.44 121 GLU A C 1
ATOM 956 O O . GLU A 1 121 ? -9.004 16.247 -2.602 1.00 95.44 121 GLU A O 1
ATOM 961 N N . GLN A 1 122 ? -8.243 15.476 -0.636 1.00 95.94 122 GLN A N 1
ATOM 962 C CA . GLN A 1 122 ? -7.227 14.594 -1.207 1.00 95.94 122 GLN A CA 1
ATOM 963 C C . GLN A 1 122 ? -7.872 13.478 -2.035 1.00 95.94 122 GLN A C 1
ATOM 965 O O . GLN A 1 122 ? -7.410 13.177 -3.130 1.00 95.94 122 GLN A O 1
ATOM 970 N N . VAL A 1 123 ? -8.970 12.885 -1.555 1.00 96.44 123 VAL A N 1
ATOM 971 C CA . VAL A 1 123 ? -9.701 11.864 -2.322 1.00 96.44 123 VAL A CA 1
ATOM 972 C C . VAL A 1 123 ? -10.248 12.436 -3.629 1.00 96.44 123 VAL A C 1
ATOM 974 O O . VAL A 1 123 ? -10.150 11.770 -4.649 1.00 96.44 123 VAL A O 1
ATOM 977 N N . GLU A 1 124 ? -10.812 13.645 -3.624 1.00 95.50 124 GLU A N 1
ATOM 978 C CA . GLU A 1 124 ? -11.335 14.289 -4.835 1.00 95.50 124 GLU A CA 1
ATOM 979 C C . GLU A 1 124 ? -10.208 14.653 -5.815 1.00 95.50 124 GLU A C 1
ATOM 981 O O . GLU A 1 124 ? -10.363 14.412 -7.010 1.00 95.50 124 GLU A O 1
ATOM 986 N N . ASN A 1 125 ? -9.065 15.141 -5.321 1.00 95.62 125 ASN A N 1
ATOM 987 C CA . ASN A 1 125 ? -7.891 15.448 -6.144 1.00 95.62 125 ASN A CA 1
ATOM 988 C C . ASN A 1 125 ? -7.329 14.187 -6.825 1.00 95.62 125 ASN A C 1
ATOM 990 O O . ASN A 1 125 ? -7.205 14.124 -8.044 1.00 95.62 125 ASN A O 1
ATOM 994 N N . PHE A 1 126 ? -7.068 13.136 -6.045 1.00 96.62 126 PHE A N 1
ATOM 995 C CA . PHE A 1 126 ? -6.480 11.889 -6.543 1.00 96.62 126 PHE A CA 1
ATOM 996 C C . PHE A 1 126 ? -7.503 10.915 -7.159 1.00 96.62 126 PHE A C 1
ATOM 998 O O . PHE A 1 126 ? -7.123 9.847 -7.647 1.00 96.62 126 PHE A O 1
ATOM 1005 N N . ALA A 1 127 ? -8.794 11.260 -7.167 1.00 95.88 127 ALA A N 1
ATOM 1006 C CA . ALA A 1 127 ? -9.801 10.586 -7.986 1.00 95.88 127 ALA A CA 1
ATOM 1007 C C . ALA A 1 127 ? -9.739 11.021 -9.458 1.00 95.88 127 ALA A C 1
ATOM 1009 O O . ALA A 1 127 ? -10.231 10.290 -10.323 1.00 95.88 127 ALA A O 1
ATOM 1010 N N . ASP A 1 128 ? -9.134 12.173 -9.755 1.00 95.56 128 ASP A N 1
ATOM 1011 C CA . ASP A 1 128 ? -8.746 12.521 -11.116 1.00 95.56 128 ASP A CA 1
ATOM 1012 C C . ASP A 1 128 ? -7.492 11.726 -11.505 1.00 95.56 128 ASP A C 1
ATOM 1014 O O . ASP A 1 128 ? -6.515 11.660 -10.755 1.00 95.56 128 ASP A O 1
ATOM 1018 N N . PHE A 1 129 ? -7.520 11.086 -12.675 1.00 94.75 129 PHE A N 1
ATOM 1019 C CA . PHE A 1 129 ? -6.369 10.320 -13.146 1.00 94.75 129 PHE A CA 1
ATOM 1020 C C . PHE A 1 129 ? -5.192 11.237 -13.505 1.00 94.75 129 PHE A C 1
ATOM 1022 O O . PHE A 1 129 ? -4.038 10.822 -13.386 1.00 94.75 129 PHE A O 1
ATOM 1029 N N . ASP A 1 130 ? -5.466 12.488 -13.882 1.00 92.69 130 ASP A N 1
ATOM 1030 C CA . ASP A 1 130 ? -4.437 13.454 -14.270 1.00 92.69 130 ASP A CA 1
ATOM 1031 C C . ASP A 1 130 ? -3.446 13.734 -13.127 1.00 92.69 130 ASP A C 1
ATOM 1033 O O . ASP A 1 130 ? -2.251 13.904 -13.378 1.00 92.69 130 ASP A O 1
ATOM 1037 N N . ALA A 1 131 ? -3.896 13.648 -11.867 1.00 93.19 131 ALA A N 1
ATOM 1038 C CA . ALA A 1 131 ? -3.052 13.770 -10.674 1.00 93.19 131 ALA A CA 1
ATOM 1039 C C . ALA A 1 131 ? -1.966 12.677 -10.565 1.00 93.19 131 ALA A C 1
ATOM 1041 O O . ALA A 1 131 ? -1.007 12.822 -9.810 1.00 93.19 131 ALA A O 1
ATOM 1042 N N . TRP A 1 132 ? -2.092 11.583 -11.322 1.00 94.56 132 TRP A N 1
ATOM 1043 C CA . TRP A 1 132 ? -1.137 10.473 -11.345 1.00 94.56 132 TRP A CA 1
ATOM 1044 C C . TRP A 1 132 ? -0.211 10.494 -12.569 1.00 94.56 132 TRP A C 1
ATOM 1046 O O . TRP A 1 132 ? 0.698 9.663 -12.665 1.00 94.56 132 TRP A O 1
ATOM 1056 N N . LEU A 1 133 ? -0.420 11.402 -13.530 1.00 88.81 133 LEU A N 1
ATOM 1057 C CA . LEU A 1 133 ? 0.415 11.507 -14.735 1.00 88.81 133 LEU A CA 1
ATOM 1058 C C . LEU A 1 133 ? 1.800 12.094 -14.441 1.00 88.81 133 LEU A C 1
ATOM 1060 O O . LEU A 1 133 ? 2.764 11.730 -15.112 1.00 88.81 133 LEU A O 1
ATOM 1064 N N . GLU A 1 134 ? 1.899 12.939 -13.417 1.00 82.56 134 GLU A N 1
ATOM 1065 C CA . GLU A 1 134 ? 3.147 13.490 -12.890 1.00 82.56 134 GLU A CA 1
ATOM 1066 C C . GLU A 1 134 ? 3.151 13.313 -11.369 1.00 82.56 134 GLU A C 1
ATOM 1068 O O . GLU A 1 134 ? 2.487 14.054 -10.644 1.00 82.56 134 GLU A O 1
ATOM 1073 N N . PHE A 1 135 ? 3.854 12.291 -10.876 1.00 91.12 135 PHE A N 1
ATOM 1074 C CA . PHE A 1 135 ? 3.816 11.939 -9.462 1.00 91.12 135 PHE A CA 1
ATOM 1075 C C . PHE A 1 135 ? 5.008 12.553 -8.725 1.00 91.12 135 PHE A C 1
ATOM 1077 O O . PHE A 1 135 ? 6.076 11.958 -8.602 1.00 91.12 135 PHE A O 1
ATOM 1084 N N . THR A 1 136 ? 4.828 13.792 -8.271 1.00 92.06 136 THR A N 1
ATOM 1085 C CA . THR A 1 136 ? 5.873 14.569 -7.590 1.00 92.06 136 THR A CA 1
ATOM 1086 C C . THR A 1 136 ? 6.100 14.104 -6.143 1.00 92.06 136 THR A C 1
ATOM 1088 O O . THR A 1 136 ? 5.221 13.469 -5.554 1.00 92.06 136 THR A O 1
ATOM 1091 N N . PRO A 1 137 ? 7.240 14.457 -5.512 1.00 94.06 137 PRO A N 1
ATOM 1092 C CA . PRO A 1 137 ? 7.463 14.188 -4.088 1.00 94.06 137 PRO A CA 1
ATOM 1093 C C . PRO A 1 137 ? 6.379 14.774 -3.169 1.00 94.06 137 PRO A C 1
ATOM 1095 O O . PRO A 1 137 ? 6.026 14.152 -2.170 1.00 94.06 137 PRO A O 1
ATOM 1098 N N . ASP A 1 138 ? 5.821 15.937 -3.520 1.00 94.00 138 ASP A N 1
ATOM 1099 C CA . ASP A 1 138 ? 4.737 16.565 -2.757 1.00 94.00 138 ASP A CA 1
ATOM 1100 C C . ASP A 1 138 ? 3.434 15.759 -2.890 1.00 94.00 138 ASP A C 1
ATOM 1102 O O . ASP A 1 138 ? 2.798 15.441 -1.885 1.00 94.00 138 ASP A O 1
ATOM 1106 N N . ALA A 1 139 ? 3.080 15.344 -4.115 1.00 94.81 139 ALA A N 1
ATOM 1107 C CA . ALA A 1 139 ? 1.922 14.484 -4.359 1.00 94.81 139 ALA A CA 1
ATOM 1108 C C . ALA A 1 139 ? 2.063 13.123 -3.657 1.00 94.81 139 ALA A C 1
ATOM 1110 O O . ALA A 1 139 ? 1.102 12.613 -3.080 1.00 94.81 139 ALA A O 1
ATOM 1111 N N . HIS A 1 140 ? 3.271 12.548 -3.649 1.00 96.25 140 HIS A N 1
ATOM 1112 C CA . HIS A 1 140 ? 3.578 11.337 -2.887 1.00 96.25 140 HIS A CA 1
ATOM 1113 C C . HIS A 1 140 ? 3.322 11.535 -1.389 1.00 96.25 140 HIS A C 1
ATOM 1115 O O . HIS A 1 140 ? 2.610 10.722 -0.797 1.00 96.25 140 HIS A O 1
ATOM 1121 N N . GLY A 1 141 ? 3.815 12.628 -0.798 1.00 94.88 141 GLY A N 1
ATOM 1122 C CA . GLY A 1 141 ? 3.578 12.960 0.609 1.00 94.88 141 GLY A CA 1
ATOM 1123 C C . GLY A 1 141 ? 2.088 13.029 0.954 1.00 94.88 141 GLY A C 1
ATOM 1124 O O . GLY A 1 141 ? 1.645 12.378 1.900 1.00 94.88 141 GLY A O 1
ATOM 1125 N N . GLU A 1 142 ? 1.293 13.724 0.134 1.00 95.25 142 GLU A N 1
ATOM 1126 C CA . GLU A 1 142 ? -0.161 13.802 0.327 1.00 95.25 142 GLU A CA 1
ATOM 1127 C C . GLU A 1 142 ? -0.836 12.423 0.277 1.00 95.25 142 GLU A C 1
ATOM 1129 O O . GLU A 1 142 ? -1.671 12.096 1.126 1.00 95.25 142 GLU A O 1
ATOM 1134 N N . VAL A 1 143 ? -0.463 11.587 -0.694 1.00 96.50 143 VAL A N 1
ATOM 1135 C CA . VAL A 1 143 ? -1.028 10.242 -0.867 1.00 96.50 143 VAL A CA 1
ATOM 1136 C C . VAL A 1 143 ? -0.685 9.330 0.315 1.00 96.50 143 VAL A C 1
ATOM 1138 O O . VAL A 1 143 ? -1.554 8.604 0.811 1.00 96.50 143 VAL A O 1
ATOM 1141 N N . ILE A 1 144 ? 0.559 9.359 0.794 1.00 94.94 144 ILE A N 1
ATOM 1142 C CA . ILE A 1 144 ? 0.997 8.525 1.919 1.00 94.94 144 ILE A CA 1
ATOM 1143 C C . ILE A 1 144 ? 0.330 8.965 3.224 1.00 94.94 144 ILE A C 1
ATOM 1145 O O . ILE A 1 144 ? -0.243 8.129 3.928 1.00 94.94 144 ILE A O 1
ATOM 1149 N N . ASP A 1 145 ? 0.362 10.261 3.528 1.00 92.69 145 ASP A N 1
ATOM 1150 C CA . ASP A 1 145 ? -0.066 10.778 4.828 1.00 92.69 145 ASP A CA 1
ATOM 1151 C C . ASP A 1 145 ? -1.590 10.798 4.983 1.00 92.69 145 ASP A C 1
ATOM 1153 O O . ASP A 1 145 ? -2.109 10.649 6.096 1.00 92.69 145 ASP A O 1
ATOM 1157 N N . HIS A 1 146 ? -2.325 10.968 3.881 1.00 94.62 146 HIS A N 1
ATOM 1158 C CA . HIS A 1 146 ? -3.774 11.156 3.928 1.00 94.62 146 HIS A CA 1
ATOM 1159 C C . HIS A 1 146 ? -4.581 9.991 3.365 1.00 94.62 146 HIS A C 1
ATOM 1161 O O . HIS A 1 146 ? -5.702 9.784 3.828 1.00 94.62 146 HIS A O 1
ATOM 1167 N N . LEU A 1 147 ? -4.056 9.218 2.405 1.00 96.19 147 LEU A N 1
ATOM 1168 C CA . LEU A 1 147 ? -4.851 8.213 1.684 1.00 96.19 147 LEU A CA 1
ATOM 1169 C C . LEU A 1 147 ? -4.464 6.767 2.014 1.00 96.19 147 LEU A C 1
ATOM 1171 O O . LEU A 1 147 ? -5.343 5.906 2.075 1.00 96.19 147 LEU A O 1
ATOM 1175 N N . ALA A 1 148 ? -3.189 6.478 2.286 1.00 93.56 148 ALA A N 1
ATOM 1176 C CA . ALA A 1 148 ? -2.700 5.100 2.410 1.00 93.56 148 ALA A CA 1
ATOM 1177 C C . ALA A 1 148 ? -3.380 4.270 3.517 1.00 93.56 148 ALA A C 1
ATOM 1179 O O . ALA A 1 148 ? -3.533 3.052 3.393 1.00 93.56 148 ALA A O 1
ATOM 1180 N N . GLY A 1 149 ? -3.785 4.919 4.612 1.00 91.19 149 GLY A N 1
ATOM 1181 C CA . GLY A 1 149 ? -4.463 4.277 5.742 1.00 91.19 149 GLY A CA 1
ATOM 1182 C C . GLY A 1 149 ? -5.985 4.163 5.601 1.00 91.19 149 GLY A C 1
ATOM 1183 O O . GLY A 1 149 ? -6.632 3.581 6.477 1.00 91.19 149 GLY A O 1
ATOM 1184 N N . LEU A 1 150 ? -6.579 4.728 4.546 1.00 94.56 150 LEU A N 1
ATOM 1185 C CA . LEU A 1 150 ? -8.028 4.856 4.444 1.00 94.56 150 LEU A CA 1
ATOM 1186 C C . LEU A 1 150 ? -8.717 3.564 3.982 1.00 94.56 150 LEU A C 1
ATOM 1188 O O . LEU A 1 150 ? -8.187 2.800 3.171 1.00 94.56 150 LEU A O 1
ATOM 1192 N N . PRO A 1 151 ? -9.940 3.297 4.475 1.00 93.56 151 PRO A N 1
ATOM 1193 C CA . PRO A 1 151 ? -10.717 2.156 4.022 1.00 93.56 151 PRO A CA 1
ATOM 1194 C C . PRO A 1 151 ? -11.201 2.364 2.581 1.00 93.56 151 PRO A C 1
ATOM 1196 O O . PRO A 1 151 ? -11.942 3.302 2.287 1.00 93.56 151 PRO A O 1
ATOM 1199 N N . THR A 1 152 ? -10.862 1.418 1.709 1.00 94.50 152 THR A N 1
ATOM 1200 C CA . THR A 1 152 ? -11.326 1.367 0.319 1.00 94.50 152 THR A CA 1
ATOM 1201 C C . THR A 1 152 ? -12.252 0.172 0.079 1.00 94.50 152 THR A C 1
ATOM 1203 O O . THR A 1 152 ? -12.086 -0.902 0.670 1.00 94.50 152 THR A O 1
ATOM 1206 N N . ALA A 1 153 ? -13.253 0.355 -0.785 1.00 93.50 153 ALA A N 1
ATOM 1207 C CA . ALA A 1 153 ? -14.094 -0.730 -1.282 1.00 93.50 153 ALA A CA 1
ATOM 1208 C C . ALA A 1 153 ? -13.423 -1.522 -2.417 1.00 93.50 153 ALA A C 1
ATOM 1210 O O . ALA A 1 153 ? -13.983 -2.530 -2.854 1.00 93.50 153 ALA A O 1
ATOM 1211 N N . PHE A 1 154 ? -12.238 -1.099 -2.870 1.00 91.94 154 PHE A N 1
ATOM 1212 C CA . PHE A 1 154 ? -11.497 -1.765 -3.929 1.00 91.94 154 PHE A CA 1
ATOM 1213 C C . PHE A 1 154 ? -11.230 -3.236 -3.583 1.00 91.94 154 PHE A C 1
ATOM 1215 O O . PHE A 1 154 ? -10.766 -3.580 -2.490 1.00 91.94 154 PHE A O 1
ATOM 1222 N N . ARG A 1 155 ? -11.509 -4.121 -4.542 1.00 86.62 155 ARG A N 1
ATOM 1223 C CA . ARG A 1 155 ? -11.210 -5.552 -4.458 1.00 86.62 155 ARG A CA 1
ATOM 1224 C C . ARG A 1 155 ? -10.403 -5.951 -5.674 1.00 86.62 155 ARG A C 1
ATOM 1226 O O . ARG A 1 155 ? -10.821 -5.724 -6.806 1.00 86.62 155 ARG A O 1
ATOM 1233 N N . ASP A 1 156 ? -9.255 -6.567 -5.420 1.00 76.62 156 ASP A N 1
ATOM 1234 C CA . ASP A 1 156 ? -8.454 -7.147 -6.487 1.00 76.62 156 ASP A CA 1
ATOM 1235 C C . ASP A 1 156 ? -9.245 -8.292 -7.128 1.00 76.62 156 ASP A C 1
ATOM 1237 O O . ASP A 1 156 ? -9.799 -9.129 -6.412 1.00 76.62 156 ASP A O 1
ATOM 1241 N N . LYS A 1 157 ? -9.309 -8.339 -8.463 1.00 69.31 157 LYS A N 1
ATOM 1242 C CA . LYS A 1 157 ? -10.030 -9.412 -9.176 1.00 69.31 157 LYS A CA 1
ATOM 1243 C C . LYS A 1 157 ? -9.448 -10.788 -8.841 1.00 69.31 157 LYS A C 1
ATOM 1245 O O . LYS A 1 157 ? -10.185 -11.766 -8.770 1.00 69.31 157 LYS A O 1
ATOM 1250 N N . ASP A 1 158 ? -8.152 -10.805 -8.540 1.00 65.50 158 ASP A N 1
ATOM 1251 C CA . ASP A 1 158 ? -7.386 -11.972 -8.124 1.00 65.50 158 ASP A CA 1
ATOM 1252 C C . ASP A 1 158 ? -7.033 -11.916 -6.626 1.00 65.50 158 ASP A C 1
ATOM 1254 O O . ASP A 1 158 ? -5.888 -12.194 -6.260 1.00 65.50 158 ASP A O 1
ATOM 1258 N N . ASP A 1 159 ? -7.963 -11.512 -5.742 1.00 69.31 159 ASP A N 1
ATOM 1259 C CA . ASP A 1 159 ? -7.736 -11.516 -4.283 1.00 69.31 159 ASP A CA 1
ATOM 1260 C C . ASP A 1 159 ? -7.484 -12.950 -3.781 1.00 69.31 159 ASP A C 1
ATOM 1262 O O . ASP A 1 159 ? -8.377 -13.693 -3.374 1.00 69.31 159 ASP A O 1
ATOM 1266 N N . ALA A 1 160 ? -6.218 -13.355 -3.851 1.00 69.25 160 ALA A N 1
ATOM 1267 C CA . ALA A 1 160 ? -5.731 -14.677 -3.497 1.00 69.25 160 ALA A CA 1
ATOM 1268 C C . ALA A 1 160 ? -5.458 -14.820 -1.986 1.00 69.25 160 ALA A C 1
ATOM 1270 O O . ALA A 1 160 ? -4.856 -15.810 -1.562 1.00 69.25 160 ALA A O 1
ATOM 1271 N N . GLY A 1 161 ? -5.930 -13.865 -1.175 1.00 84.12 161 GLY A N 1
ATOM 1272 C CA . GLY A 1 161 ? -5.843 -13.889 0.281 1.00 84.12 161 GLY A CA 1
ATOM 1273 C C . GLY A 1 161 ? -4.602 -13.197 0.846 1.00 84.12 161 GLY A C 1
ATOM 1274 O O . GLY A 1 161 ? -3.859 -12.488 0.165 1.00 84.12 161 GLY A O 1
ATOM 1275 N N . GLU A 1 162 ? -4.379 -13.382 2.147 1.00 87.56 162 GLU A N 1
ATOM 1276 C CA . GLU A 1 162 ? -3.329 -12.678 2.886 1.00 87.56 162 GLU A CA 1
ATOM 1277 C C . GLU A 1 162 ? -1.912 -13.101 2.459 1.00 87.56 162 GLU A C 1
ATOM 1279 O O . GLU A 1 162 ? -1.004 -12.273 2.410 1.00 87.56 162 GLU A O 1
ATOM 1284 N N . GLU A 1 163 ? -1.709 -14.375 2.116 1.00 87.81 163 GLU A N 1
ATOM 1285 C CA . GLU A 1 163 ? -0.439 -14.899 1.606 1.00 87.81 163 GLU A CA 1
ATOM 1286 C C . GLU A 1 163 ? 0.002 -14.194 0.314 1.00 87.81 163 GLU A C 1
ATOM 1288 O O . GLU A 1 163 ? 1.161 -13.790 0.203 1.00 87.81 163 GLU A O 1
ATOM 1293 N N . ALA A 1 164 ? -0.927 -13.962 -0.616 1.00 90.94 164 ALA A N 1
ATOM 1294 C CA . ALA A 1 164 ? -0.644 -13.240 -1.853 1.00 90.94 164 ALA A CA 1
ATOM 1295 C C . ALA A 1 164 ? -0.268 -11.778 -1.583 1.00 90.94 164 ALA A C 1
ATOM 1297 O O . ALA A 1 164 ? 0.692 -11.278 -2.157 1.00 90.94 164 ALA A O 1
ATOM 1298 N N . LYS A 1 165 ? -0.952 -11.116 -0.640 1.00 91.69 165 LYS A N 1
ATOM 1299 C CA . LYS A 1 165 ? -0.617 -9.747 -0.216 1.00 91.69 165 LYS A CA 1
ATOM 1300 C C . LYS A 1 165 ? 0.775 -9.658 0.414 1.00 91.69 165 LYS A C 1
ATOM 1302 O O . LYS A 1 165 ? 1.522 -8.722 0.140 1.00 91.69 165 LYS A O 1
ATOM 1307 N N . ARG A 1 166 ? 1.159 -10.634 1.245 1.00 92.38 166 ARG A N 1
ATOM 1308 C CA . ARG A 1 166 ? 2.518 -10.694 1.813 1.00 92.38 166 ARG A CA 1
ATOM 1309 C C . ARG A 1 166 ? 3.571 -10.867 0.719 1.00 92.38 166 ARG A C 1
ATOM 1311 O O . ARG A 1 166 ? 4.610 -10.215 0.787 1.00 92.38 166 ARG A O 1
ATOM 1318 N N . PHE A 1 167 ? 3.285 -11.694 -0.285 1.00 94.75 167 PHE A N 1
ATOM 1319 C CA . PHE A 1 167 ? 4.165 -11.864 -1.437 1.00 94.75 167 PHE A CA 1
ATOM 1320 C C . PHE A 1 167 ? 4.240 -10.605 -2.310 1.00 94.75 167 PHE A C 1
ATOM 1322 O O . PHE A 1 167 ? 5.333 -10.199 -2.685 1.00 94.75 167 PHE A O 1
ATOM 1329 N N . ASP A 1 168 ? 3.117 -9.926 -2.558 1.00 94.94 168 ASP A N 1
ATOM 1330 C CA . ASP A 1 168 ? 3.108 -8.638 -3.258 1.00 94.94 168 ASP A CA 1
ATOM 1331 C C . ASP A 1 168 ? 3.970 -7.606 -2.525 1.00 94.94 168 ASP A C 1
ATOM 1333 O O . ASP A 1 168 ? 4.761 -6.910 -3.151 1.00 94.94 168 ASP A O 1
ATOM 1337 N N . LEU A 1 169 ? 3.872 -7.535 -1.192 1.00 95.50 169 LEU A N 1
ATOM 1338 C CA . LEU A 1 169 ? 4.710 -6.640 -0.398 1.00 95.50 169 LEU A CA 1
ATOM 1339 C C . LEU A 1 169 ? 6.202 -7.000 -0.494 1.00 95.50 169 LEU A C 1
ATOM 1341 O O . LEU A 1 169 ? 7.044 -6.102 -0.527 1.00 95.50 169 LEU A O 1
ATOM 1345 N N . LEU A 1 170 ? 6.539 -8.293 -0.511 1.00 95.19 170 LEU A N 1
ATOM 1346 C CA . LEU A 1 170 ? 7.910 -8.769 -0.711 1.00 95.19 170 LEU A CA 1
ATOM 1347 C C . LEU A 1 170 ? 8.440 -8.352 -2.092 1.00 95.19 170 LEU A C 1
ATOM 1349 O O . LEU A 1 170 ? 9.528 -7.788 -2.174 1.00 95.19 170 LEU A O 1
ATOM 1353 N N . ALA A 1 171 ? 7.649 -8.563 -3.145 1.00 96.94 171 ALA A N 1
ATOM 1354 C CA . ALA A 1 171 ? 8.005 -8.220 -4.518 1.00 96.94 171 ALA A CA 1
ATOM 1355 C C . ALA A 1 171 ? 8.141 -6.704 -4.734 1.00 96.94 171 ALA A C 1
ATOM 1357 O O . ALA A 1 171 ? 9.126 -6.269 -5.318 1.00 96.94 171 ALA A O 1
ATOM 1358 N N . LEU A 1 172 ? 7.222 -5.892 -4.199 1.00 97.44 172 LEU A N 1
ATOM 1359 C CA . LEU A 1 172 ? 7.300 -4.426 -4.282 1.00 97.44 172 LEU A CA 1
ATOM 1360 C C . LEU A 1 172 ? 8.551 -3.884 -3.585 1.00 97.44 172 LEU A C 1
ATOM 1362 O O . LEU A 1 172 ? 9.219 -2.991 -4.094 1.00 97.44 172 LEU A O 1
ATOM 1366 N N . ARG A 1 173 ? 8.912 -4.448 -2.426 1.00 96.19 173 ARG A N 1
ATOM 1367 C CA . ARG A 1 173 ? 10.168 -4.097 -1.746 1.00 96.19 173 ARG A CA 1
ATOM 1368 C C . ARG A 1 173 ? 11.383 -4.451 -2.590 1.00 96.19 173 ARG A C 1
ATOM 1370 O O . ARG A 1 173 ? 12.330 -3.681 -2.622 1.00 96.19 173 ARG A O 1
ATOM 1377 N N . LEU A 1 174 ? 11.357 -5.597 -3.258 1.00 95.12 174 LEU A N 1
ATOM 1378 C CA . LEU A 1 174 ? 12.441 -6.036 -4.127 1.00 95.12 174 LEU A CA 1
ATOM 1379 C C . LEU A 1 174 ? 12.574 -5.130 -5.363 1.00 95.12 174 LEU A C 1
ATOM 1381 O O . LEU A 1 174 ? 13.676 -4.682 -5.665 1.00 95.12 174 LEU A O 1
ATOM 1385 N N . GLN A 1 175 ? 11.455 -4.773 -6.000 1.00 97.31 175 GLN A N 1
ATOM 1386 C CA . GLN A 1 175 ? 11.406 -3.779 -7.079 1.00 97.31 175 GLN A CA 1
ATOM 1387 C C . GLN A 1 175 ? 11.993 -2.436 -6.628 1.00 97.31 175 GLN A C 1
ATOM 1389 O O . GLN A 1 175 ? 12.846 -1.885 -7.313 1.00 97.31 175 GLN A O 1
ATOM 1394 N N . LEU A 1 176 ? 11.627 -1.956 -5.435 1.00 95.44 176 LEU A N 1
ATOM 1395 C CA . LEU A 1 176 ? 12.212 -0.743 -4.856 1.00 95.44 176 LEU A CA 1
ATOM 1396 C C . LEU A 1 176 ? 13.725 -0.856 -4.649 1.00 95.44 176 LEU A C 1
ATOM 1398 O O . LEU A 1 176 ? 14.444 0.087 -4.961 1.00 95.44 176 LEU A O 1
ATOM 1402 N N . THR A 1 177 ? 14.232 -2.003 -4.179 1.00 94.25 177 THR A N 1
ATOM 1403 C CA . THR A 1 177 ? 15.688 -2.171 -4.035 1.00 94.25 177 THR A CA 1
ATOM 1404 C C . THR A 1 177 ? 16.424 -2.123 -5.372 1.00 94.25 177 THR A C 1
ATOM 1406 O O . THR A 1 177 ? 17.532 -1.596 -5.414 1.00 94.25 177 THR A O 1
ATOM 1409 N N . VAL A 1 178 ? 15.810 -2.614 -6.456 1.00 93.62 178 VAL A N 1
ATOM 1410 C CA . VAL A 1 178 ? 16.364 -2.510 -7.817 1.00 93.62 178 VAL A CA 1
ATOM 1411 C C . VAL A 1 178 ? 16.304 -1.070 -8.324 1.00 93.62 178 VAL A C 1
ATOM 1413 O O . VAL A 1 178 ? 17.295 -0.582 -8.856 1.00 93.62 178 VAL A O 1
ATOM 1416 N N . ALA A 1 179 ? 15.188 -0.368 -8.110 1.00 92.62 179 ALA A N 1
ATOM 1417 C CA . ALA A 1 179 ? 15.019 1.018 -8.546 1.00 92.62 179 ALA A CA 1
ATOM 1418 C C . ALA A 1 179 ? 15.966 1.994 -7.818 1.00 92.62 179 ALA A C 1
ATOM 1420 O O . ALA A 1 179 ? 16.527 2.894 -8.438 1.00 92.62 179 ALA A O 1
ATOM 1421 N N . ASN A 1 180 ? 16.175 1.798 -6.512 1.00 89.12 180 ASN A N 1
ATOM 1422 C CA . ASN A 1 180 ? 16.964 2.708 -5.674 1.00 89.12 180 ASN A CA 1
ATOM 1423 C C . ASN A 1 180 ? 18.436 2.293 -5.513 1.00 89.12 180 ASN A C 1
ATOM 1425 O O . ASN A 1 180 ? 19.253 3.105 -5.080 1.00 89.12 180 ASN A O 1
ATOM 1429 N N . GLY A 1 181 ? 18.789 1.042 -5.832 1.00 84.06 181 GLY A N 1
ATOM 1430 C CA . GLY A 1 181 ? 20.121 0.487 -5.570 1.00 84.06 181 GLY A CA 1
ATOM 1431 C C . GLY A 1 181 ? 20.379 0.184 -4.087 1.00 84.06 181 GLY A C 1
ATOM 1432 O O . GLY A 1 181 ? 21.498 0.354 -3.599 1.00 84.06 181 GLY A O 1
ATOM 1433 N N . ASP A 1 182 ? 19.351 -0.246 -3.351 1.00 82.12 182 ASP A N 1
ATOM 1434 C CA . ASP A 1 182 ? 19.424 -0.450 -1.899 1.00 82.12 182 ASP A CA 1
ATOM 1435 C C . ASP A 1 182 ? 20.124 -1.771 -1.506 1.00 82.12 182 ASP A C 1
ATOM 1437 O O . ASP A 1 182 ? 19.910 -2.815 -2.131 1.00 82.12 182 ASP A O 1
ATOM 1441 N N . PRO A 1 183 ? 20.849 -1.815 -0.366 1.00 79.12 183 PRO A N 1
ATOM 1442 C CA . PRO A 1 183 ? 21.583 -3.005 0.088 1.00 79.12 183 PRO A CA 1
ATOM 1443 C C . PRO A 1 183 ? 20.681 -4.173 0.534 1.00 79.12 183 PRO A C 1
ATOM 1445 O O . PRO A 1 183 ? 21.166 -5.256 0.858 1.00 79.12 183 PRO A O 1
ATOM 1448 N N . GLY A 1 184 ? 19.360 -3.972 0.587 1.00 84.69 184 GLY A N 1
ATOM 1449 C CA . GLY A 1 184 ? 18.387 -4.979 1.012 1.00 84.69 184 GLY A CA 1
ATOM 1450 C C . GLY A 1 184 ? 18.088 -6.070 -0.021 1.00 84.69 184 GLY A C 1
ATOM 1451 O O . GLY A 1 184 ? 17.420 -7.042 0.340 1.00 84.69 184 GLY A O 1
ATOM 1452 N N . PHE A 1 185 ? 18.565 -5.924 -1.263 1.00 90.00 185 PHE A N 1
ATOM 1453 C CA . PHE A 1 185 ? 18.234 -6.802 -2.389 1.00 90.00 185 PHE A CA 1
ATOM 1454 C C . PHE A 1 185 ? 18.513 -8.281 -2.092 1.00 90.00 185 PHE A C 1
ATOM 1456 O O . PHE A 1 185 ? 17.594 -9.094 -2.154 1.00 90.00 185 PHE A O 1
ATOM 1463 N N . THR A 1 186 ? 19.733 -8.625 -1.663 1.00 91.00 186 THR A N 1
ATOM 1464 C CA . THR A 1 186 ? 20.156 -10.019 -1.421 1.00 91.00 186 THR A CA 1
ATOM 1465 C C . THR A 1 186 ? 19.227 -10.744 -0.446 1.00 91.00 186 THR A C 1
ATOM 1467 O O . THR A 1 186 ? 18.738 -11.828 -0.731 1.00 91.00 186 THR A O 1
ATOM 1470 N N . ARG A 1 187 ? 18.873 -10.106 0.676 1.00 91.25 187 ARG A N 1
ATOM 1471 C CA . ARG A 1 187 ? 17.991 -10.710 1.690 1.00 91.25 187 ARG A CA 1
ATOM 1472 C C . ARG A 1 187 ? 16.566 -10.944 1.170 1.00 91.25 187 ARG A C 1
ATOM 1474 O O . ARG A 1 187 ? 15.879 -11.856 1.634 1.00 91.25 187 ARG A O 1
ATOM 1481 N N . LEU A 1 188 ? 16.063 -10.061 0.308 1.00 91.00 188 LEU A N 1
ATOM 1482 C CA . LEU A 1 188 ? 14.722 -10.182 -0.271 1.00 91.00 188 LEU A CA 1
ATOM 1483 C C . LEU A 1 188 ? 14.707 -11.226 -1.393 1.00 91.00 188 LEU A C 1
ATOM 1485 O O . LEU A 1 188 ? 13.784 -12.035 -1.439 1.00 91.00 188 LEU A O 1
ATOM 1489 N N . ARG A 1 189 ? 15.756 -11.252 -2.221 1.00 93.62 189 ARG A N 1
ATOM 1490 C CA . ARG A 1 189 ? 16.017 -12.286 -3.223 1.00 93.62 189 ARG A CA 1
ATOM 1491 C C . ARG A 1 189 ? 16.007 -13.678 -2.600 1.00 93.62 189 ARG A C 1
ATOM 1493 O O . ARG A 1 189 ? 15.233 -14.521 -3.038 1.00 93.62 189 ARG A O 1
ATOM 1500 N N . ASP A 1 190 ? 16.783 -13.888 -1.537 1.00 90.50 190 ASP A N 1
ATOM 1501 C CA . ASP A 1 190 ? 16.904 -15.200 -0.889 1.00 90.50 190 ASP A CA 1
ATOM 1502 C C . ASP A 1 190 ? 15.540 -15.707 -0.373 1.00 90.50 190 ASP A C 1
ATOM 1504 O O . ASP A 1 190 ? 15.210 -16.882 -0.510 1.00 90.50 190 ASP A O 1
ATOM 1508 N N . GLN A 1 191 ? 14.689 -14.810 0.147 1.00 90.62 191 GLN A N 1
ATOM 1509 C CA . GLN A 1 191 ? 13.313 -15.153 0.543 1.00 90.62 191 GLN A CA 1
ATOM 1510 C C . GLN A 1 191 ? 12.448 -15.582 -0.645 1.00 90.62 191 GLN A C 1
ATOM 1512 O O . GLN A 1 191 ? 11.628 -16.489 -0.516 1.00 90.62 191 GLN A O 1
ATOM 1517 N N . VAL A 1 192 ? 12.597 -14.930 -1.799 1.00 94.56 192 VAL A N 1
ATOM 1518 C CA . VAL A 1 192 ? 11.871 -15.314 -3.014 1.00 94.56 192 VAL A CA 1
ATOM 1519 C C . VAL A 1 192 ? 12.382 -16.651 -3.554 1.00 94.56 192 VAL A C 1
ATOM 1521 O O . VAL A 1 192 ? 11.559 -17.490 -3.917 1.00 94.56 192 VAL A O 1
ATOM 1524 N N . GLN A 1 193 ? 13.698 -16.888 -3.548 1.00 92.31 193 GLN A N 1
ATOM 1525 C CA . GLN A 1 193 ? 14.294 -18.173 -3.935 1.00 92.31 193 GLN A CA 1
ATOM 1526 C C . GLN A 1 193 ? 13.779 -19.317 -3.046 1.00 92.31 193 GLN A C 1
ATOM 1528 O O . GLN A 1 193 ? 13.403 -20.373 -3.559 1.00 92.31 193 GLN A O 1
ATOM 1533 N N . GLU A 1 194 ? 13.671 -19.103 -1.730 1.00 90.56 194 GLU A N 1
ATOM 1534 C CA . GLU A 1 194 ? 13.108 -20.088 -0.794 1.00 90.56 194 GLU A CA 1
ATOM 1535 C C . GLU A 1 194 ? 11.635 -20.400 -1.106 1.00 90.56 194 GLU A C 1
ATOM 1537 O O . GLU A 1 194 ? 11.230 -21.566 -1.137 1.00 90.56 194 GLU A O 1
ATOM 1542 N N . ILE A 1 195 ? 10.831 -19.370 -1.396 1.00 90.12 195 ILE A N 1
ATOM 1543 C CA . ILE A 1 195 ? 9.430 -19.532 -1.814 1.00 90.12 195 ILE A CA 1
ATOM 1544 C C . ILE A 1 195 ? 9.343 -20.322 -3.126 1.00 90.12 195 ILE A C 1
ATOM 1546 O O . ILE A 1 195 ? 8.534 -21.246 -3.220 1.00 90.12 195 ILE A O 1
ATOM 1550 N N . ALA A 1 196 ? 10.169 -19.989 -4.121 1.00 91.62 196 ALA A N 1
ATOM 1551 C CA . ALA A 1 196 ? 10.199 -20.682 -5.406 1.00 91.62 196 ALA A CA 1
ATOM 1552 C C . ALA A 1 196 ? 10.574 -22.163 -5.236 1.00 91.62 196 ALA A C 1
ATOM 1554 O O . ALA A 1 196 ? 9.876 -23.037 -5.746 1.00 91.62 196 ALA A O 1
ATOM 1555 N N . SER A 1 197 ? 11.594 -22.444 -4.422 1.00 90.12 197 SER A N 1
ATOM 1556 C CA . SER A 1 197 ? 12.051 -23.803 -4.100 1.00 90.12 197 SER A CA 1
ATOM 1557 C C . SER A 1 197 ? 10.956 -24.615 -3.403 1.00 90.12 197 SER A C 1
ATOM 1559 O O . SER A 1 197 ? 10.652 -25.736 -3.798 1.00 90.12 197 SER A O 1
ATOM 1561 N N . THR A 1 198 ? 10.268 -24.009 -2.432 1.00 88.81 198 THR A N 1
ATOM 1562 C CA . THR A 1 198 ? 9.152 -24.648 -1.715 1.00 88.81 198 THR A CA 1
ATOM 1563 C C . THR A 1 198 ? 7.967 -24.968 -2.637 1.00 88.81 198 THR A C 1
ATOM 1565 O O . THR A 1 198 ? 7.235 -25.936 -2.416 1.00 88.81 198 THR A O 1
ATOM 1568 N N . LEU A 1 199 ? 7.738 -24.147 -3.667 1.00 89.50 199 LEU A N 1
ATOM 1569 C CA . LEU A 1 199 ? 6.724 -24.418 -4.685 1.00 89.50 199 LEU A CA 1
ATOM 1570 C C . LEU A 1 199 ? 7.172 -25.546 -5.629 1.00 89.50 199 LEU A C 1
ATOM 1572 O O . LEU A 1 199 ? 6.349 -26.392 -5.973 1.00 89.50 199 LEU A O 1
ATOM 1576 N N . LEU A 1 200 ? 8.456 -25.617 -5.998 1.00 89.88 200 LEU A N 1
ATOM 1577 C CA . LEU A 1 200 ? 9.014 -26.709 -6.813 1.00 89.88 200 LEU A CA 1
ATOM 1578 C C . LEU A 1 200 ? 8.918 -28.083 -6.135 1.00 89.88 200 LEU A C 1
ATOM 1580 O O . LEU A 1 200 ? 8.791 -29.093 -6.821 1.00 89.88 200 LEU A O 1
ATOM 1584 N N . ASP A 1 201 ? 8.865 -28.151 -4.806 1.00 89.50 201 ASP A N 1
ATOM 1585 C CA . ASP A 1 201 ? 8.616 -29.417 -4.101 1.00 89.50 201 ASP A CA 1
ATOM 1586 C C . ASP A 1 201 ? 7.183 -29.960 -4.318 1.00 89.50 201 ASP A C 1
ATOM 1588 O O . ASP A 1 201 ? 6.889 -31.119 -4.020 1.00 89.50 201 ASP A O 1
ATOM 1592 N N . GLN A 1 202 ? 6.273 -29.147 -4.870 1.00 89.25 202 GLN A N 1
ATOM 1593 C CA . GLN A 1 202 ? 4.838 -29.433 -4.991 1.00 89.25 202 GLN A CA 1
ATOM 1594 C C . GLN A 1 202 ? 4.347 -29.512 -6.451 1.00 89.25 202 GLN A C 1
ATOM 1596 O O . GLN A 1 202 ? 3.195 -29.190 -6.758 1.00 89.25 202 GLN A O 1
ATOM 1601 N N . LEU A 1 203 ? 5.181 -30.007 -7.377 1.00 90.31 203 LEU A N 1
ATOM 1602 C CA . LEU A 1 203 ? 4.833 -30.176 -8.807 1.00 90.31 203 LEU A CA 1
ATOM 1603 C C . LEU A 1 203 ? 3.683 -31.162 -9.084 1.00 90.31 203 LEU A C 1
ATOM 1605 O O . LEU A 1 203 ? 3.234 -31.293 -10.226 1.00 90.31 203 LEU A O 1
ATOM 1609 N N . THR A 1 204 ? 3.184 -31.863 -8.066 1.00 90.19 204 THR A N 1
ATOM 1610 C CA . THR A 1 204 ? 1.947 -32.648 -8.166 1.00 90.19 204 THR A CA 1
ATOM 1611 C C . THR A 1 204 ? 0.722 -31.757 -8.399 1.00 90.19 204 THR A C 1
ATOM 1613 O O . THR A 1 204 ? -0.247 -32.212 -9.007 1.00 90.19 204 THR A O 1
ATOM 1616 N N . ILE A 1 205 ? 0.763 -30.484 -7.982 1.00 90.56 205 ILE A N 1
ATOM 1617 C CA . ILE A 1 205 ? -0.321 -29.519 -8.183 1.00 90.56 205 ILE A CA 1
ATOM 1618 C C . ILE A 1 205 ? -0.237 -28.923 -9.605 1.00 90.56 205 ILE A C 1
ATOM 1620 O O . ILE A 1 205 ? 0.745 -28.246 -9.925 1.00 90.56 205 ILE A O 1
ATOM 1624 N N . PRO A 1 206 ? -1.268 -29.078 -10.466 1.00 93.81 206 PRO A N 1
ATOM 1625 C CA . PRO A 1 206 ? -1.201 -28.656 -11.871 1.00 93.81 206 PRO A CA 1
ATOM 1626 C C . PRO A 1 206 ? -0.893 -27.169 -12.089 1.00 93.81 206 PRO A C 1
ATOM 1628 O O . PRO A 1 206 ? -0.170 -26.822 -13.019 1.00 93.81 206 PRO A O 1
ATOM 1631 N N . THR A 1 207 ? -1.413 -26.283 -11.234 1.00 92.94 207 THR A N 1
ATOM 1632 C CA . THR A 1 207 ? -1.188 -24.832 -11.344 1.00 92.94 207 THR A CA 1
ATOM 1633 C C . THR A 1 207 ? 0.249 -24.430 -11.023 1.00 92.94 207 THR A C 1
ATOM 1635 O O . THR A 1 207 ? 0.750 -23.481 -11.616 1.00 92.94 207 THR A O 1
ATOM 1638 N N . ILE A 1 208 ? 0.917 -25.158 -10.121 1.00 92.25 208 ILE A N 1
ATOM 1639 C CA . ILE A 1 208 ? 2.342 -24.971 -9.822 1.00 92.25 208 ILE A CA 1
ATOM 1640 C C . ILE A 1 208 ? 3.175 -25.530 -10.974 1.00 92.25 208 ILE A C 1
ATOM 1642 O O . ILE A 1 208 ? 4.033 -24.835 -11.510 1.00 92.25 208 ILE A O 1
ATOM 1646 N N . LYS A 1 209 ? 2.858 -26.750 -11.425 1.00 93.50 209 LYS A N 1
ATOM 1647 C CA . LYS A 1 209 ? 3.538 -27.395 -12.553 1.00 93.50 209 LYS A CA 1
ATOM 1648 C C . LYS A 1 209 ? 3.507 -26.549 -13.829 1.00 93.50 209 LYS A C 1
ATOM 1650 O O . LYS A 1 209 ? 4.487 -26.511 -14.564 1.00 93.50 209 LYS A O 1
ATOM 1655 N N . ALA A 1 210 ? 2.411 -25.832 -14.077 1.00 96.06 210 ALA A N 1
ATOM 1656 C CA . ALA A 1 210 ? 2.294 -24.915 -15.211 1.00 96.06 210 ALA A CA 1
ATOM 1657 C C . ALA A 1 210 ? 3.307 -23.752 -15.178 1.00 96.06 210 ALA A C 1
ATOM 1659 O O . ALA A 1 210 ? 3.611 -23.195 -16.228 1.00 96.06 210 ALA A O 1
ATOM 1660 N N . GLN A 1 211 ? 3.827 -23.391 -14.000 1.00 95.94 211 GLN A N 1
ATOM 1661 C CA . GLN A 1 211 ? 4.834 -22.340 -13.814 1.00 95.94 211 GLN A CA 1
ATOM 1662 C C . GLN A 1 211 ? 6.232 -22.901 -13.505 1.00 95.94 211 GLN A C 1
ATOM 1664 O O . GLN A 1 211 ? 7.105 -22.136 -13.109 1.00 95.94 211 GLN A O 1
ATOM 1669 N N . GLN A 1 212 ? 6.467 -24.208 -13.696 1.00 93.94 212 GLN A N 1
ATOM 1670 C CA . GLN A 1 212 ? 7.726 -24.866 -13.325 1.00 93.94 212 GLN A CA 1
ATOM 1671 C C . GLN A 1 212 ? 8.959 -24.168 -13.916 1.00 93.94 212 GLN A C 1
ATOM 1673 O O . GLN A 1 212 ? 9.893 -23.896 -13.179 1.00 93.94 212 GLN A O 1
ATOM 1678 N N . VAL A 1 213 ? 8.935 -23.818 -15.207 1.00 96.00 213 VAL A N 1
ATOM 1679 C CA . VAL A 1 213 ? 10.074 -23.162 -15.877 1.00 96.00 213 VAL A CA 1
ATOM 1680 C C . VAL A 1 213 ? 10.458 -21.857 -15.178 1.00 96.00 213 VAL A C 1
ATOM 1682 O O . VAL A 1 213 ? 11.620 -21.648 -14.860 1.00 96.00 213 VAL A O 1
ATOM 1685 N N . LEU A 1 214 ? 9.470 -21.011 -14.873 1.00 95.88 214 LEU A N 1
ATOM 1686 C CA . LEU A 1 214 ? 9.711 -19.753 -14.169 1.00 95.88 214 LEU A CA 1
ATOM 1687 C C . LEU A 1 214 ? 10.192 -19.989 -12.733 1.00 95.88 214 LEU A C 1
ATOM 1689 O O . LEU A 1 214 ? 11.011 -19.233 -12.228 1.00 95.88 214 LEU A O 1
ATOM 1693 N N . LEU A 1 215 ? 9.665 -21.008 -12.054 1.00 94.19 215 LEU A N 1
ATOM 1694 C CA . LEU A 1 215 ? 10.090 -21.350 -10.699 1.00 94.19 215 LEU A CA 1
ATOM 1695 C C . LEU A 1 215 ? 11.545 -21.840 -10.668 1.00 94.19 215 LEU A C 1
ATOM 1697 O O . LEU A 1 215 ? 12.283 -21.423 -9.780 1.00 94.19 215 LEU A O 1
ATOM 1701 N N . ASP A 1 216 ? 11.953 -22.667 -11.636 1.00 93.81 216 ASP A N 1
ATOM 1702 C CA . ASP A 1 216 ? 13.337 -23.130 -11.795 1.00 93.81 216 ASP A CA 1
ATOM 1703 C C . ASP A 1 216 ? 14.282 -21.943 -12.066 1.00 93.81 216 ASP A C 1
ATOM 1705 O O . ASP A 1 216 ? 15.325 -21.826 -11.423 1.00 93.81 216 ASP A O 1
ATOM 1709 N N . GLU A 1 217 ? 13.891 -21.021 -12.956 1.00 94.94 217 GLU A N 1
ATOM 1710 C CA . GLU A 1 217 ? 14.640 -19.786 -13.230 1.00 94.94 217 GLU A CA 1
ATOM 1711 C C . GLU A 1 217 ? 14.790 -18.918 -11.973 1.00 94.94 217 GLU A C 1
ATOM 1713 O O . GLU A 1 217 ? 15.906 -18.577 -11.593 1.00 94.94 217 GLU A O 1
ATOM 1718 N N . VAL A 1 218 ? 13.684 -18.605 -11.289 1.00 94.88 218 VAL A N 1
ATOM 1719 C CA . VAL A 1 218 ? 13.672 -17.747 -10.091 1.00 94.88 218 VAL A CA 1
ATOM 1720 C C . VAL A 1 218 ? 14.426 -18.386 -8.920 1.00 94.88 218 VAL A C 1
ATOM 1722 O O . VAL A 1 218 ? 14.981 -17.663 -8.093 1.00 94.88 218 VAL A O 1
ATOM 1725 N N . ALA A 1 219 ? 14.461 -19.718 -8.819 1.00 90.75 219 ALA A N 1
ATOM 1726 C CA . ALA A 1 219 ? 15.257 -20.417 -7.813 1.00 90.75 219 ALA A CA 1
ATOM 1727 C C . ALA A 1 219 ? 16.769 -20.327 -8.101 1.00 90.75 219 ALA A C 1
ATOM 1729 O O . ALA A 1 219 ? 17.564 -20.278 -7.161 1.00 90.75 219 ALA A O 1
ATOM 1730 N N . GLY A 1 220 ? 17.169 -20.271 -9.374 1.00 88.06 220 GLY A N 1
ATOM 1731 C CA . GLY A 1 220 ? 18.566 -20.184 -9.799 1.00 88.06 220 GLY A CA 1
ATOM 1732 C C . GLY A 1 220 ? 19.170 -18.781 -9.681 1.00 88.06 220 GLY A C 1
ATOM 1733 O O . GLY A 1 220 ? 18.496 -17.775 -9.870 1.00 88.06 220 GLY A O 1
ATOM 1734 N N . ASP A 1 221 ? 20.476 -18.705 -9.414 1.00 92.06 221 ASP A N 1
ATOM 1735 C CA . ASP A 1 221 ? 21.185 -17.426 -9.235 1.00 92.06 221 ASP A CA 1
ATOM 1736 C C . ASP A 1 221 ? 21.352 -16.623 -10.535 1.00 92.06 221 ASP A C 1
ATOM 1738 O O . ASP A 1 221 ? 21.485 -15.400 -10.487 1.00 92.06 221 ASP A O 1
ATOM 1742 N N . GLU A 1 222 ? 21.346 -17.288 -11.695 1.00 92.94 222 GLU A N 1
ATOM 1743 C CA . GLU A 1 222 ? 21.547 -16.641 -13.000 1.00 92.94 222 GLU A CA 1
ATOM 1744 C C . GLU A 1 222 ? 20.423 -15.659 -13.341 1.00 92.94 222 GLU A C 1
ATOM 1746 O O . GLU A 1 222 ? 20.699 -14.571 -13.836 1.00 92.94 222 GLU A O 1
ATOM 1751 N N . TRP A 1 223 ? 19.169 -15.991 -13.014 1.00 96.00 223 TRP A N 1
ATOM 1752 C CA . TRP A 1 223 ? 18.012 -15.128 -13.290 1.00 96.00 223 TRP A CA 1
ATOM 1753 C C . TRP A 1 223 ? 18.079 -13.782 -12.557 1.00 96.00 223 TRP A C 1
ATOM 1755 O O . TRP A 1 223 ? 17.500 -12.791 -12.996 1.00 96.00 223 TRP A O 1
ATOM 1765 N N . TRP A 1 224 ? 18.803 -13.742 -11.438 1.00 95.06 224 TRP A N 1
ATOM 1766 C CA . TRP A 1 224 ? 18.959 -12.554 -10.606 1.00 95.06 224 TRP A CA 1
ATOM 1767 C C . TRP A 1 224 ? 20.090 -11.628 -11.057 1.00 95.06 224 TRP A C 1
ATOM 1769 O O . TRP A 1 224 ? 20.204 -10.519 -10.529 1.00 95.06 224 TRP A O 1
ATOM 1779 N N . GLN A 1 225 ? 20.931 -12.063 -11.999 1.00 92.56 225 GLN A N 1
ATOM 1780 C CA . GLN A 1 225 ? 21.955 -11.211 -12.597 1.00 92.56 225 GLN A CA 1
ATOM 1781 C C . GLN A 1 225 ? 21.280 -10.196 -13.522 1.00 92.56 225 GLN A C 1
ATOM 1783 O O . GLN A 1 225 ? 20.534 -10.575 -14.419 1.00 92.56 225 GLN A O 1
ATOM 1788 N N . ASP A 1 226 ? 21.519 -8.906 -13.273 1.00 91.12 226 ASP A N 1
ATOM 1789 C CA . ASP A 1 226 ? 20.945 -7.790 -14.039 1.00 91.12 226 ASP A CA 1
ATOM 1790 C C . ASP A 1 226 ? 19.406 -7.830 -14.154 1.00 91.12 226 ASP A C 1
ATOM 1792 O O . ASP A 1 226 ? 18.826 -7.429 -15.166 1.00 91.12 226 ASP A O 1
ATOM 1796 N N . VAL A 1 227 ? 18.729 -8.314 -13.102 1.00 95.31 227 VAL A N 1
ATOM 1797 C CA . VAL A 1 227 ? 17.265 -8.431 -13.084 1.00 95.31 227 VAL A CA 1
ATOM 1798 C C . VAL A 1 227 ? 16.585 -7.067 -13.229 1.00 95.31 227 VAL A C 1
ATOM 1800 O O . VAL A 1 227 ? 16.941 -6.084 -12.577 1.00 95.31 227 VAL A O 1
ATOM 1803 N N . THR A 1 228 ? 15.554 -7.022 -14.066 1.00 95.75 228 THR A N 1
ATOM 1804 C CA . THR A 1 228 ? 14.814 -5.800 -14.408 1.00 95.75 228 THR A CA 1
ATOM 1805 C C . THR A 1 228 ? 13.468 -5.713 -13.681 1.00 95.75 228 THR A C 1
ATOM 1807 O O . THR A 1 228 ? 12.891 -6.725 -13.264 1.00 95.75 228 THR A O 1
ATOM 1810 N N . LEU A 1 229 ? 12.912 -4.502 -13.553 1.00 96.88 229 LEU A N 1
ATOM 1811 C CA . LEU A 1 229 ? 11.592 -4.301 -12.941 1.00 96.88 229 LEU A CA 1
ATOM 1812 C C . LEU A 1 229 ? 10.464 -5.082 -13.649 1.00 96.88 229 LEU A C 1
ATOM 1814 O O . LEU A 1 229 ? 9.654 -5.687 -12.937 1.00 96.88 229 LEU A O 1
ATOM 1818 N N . PRO A 1 230 ? 10.421 -5.176 -14.997 1.00 97.19 230 PRO A N 1
ATOM 1819 C CA . PRO A 1 230 ? 9.405 -5.966 -15.690 1.00 97.19 230 PRO A CA 1
ATOM 1820 C C . PRO A 1 230 ? 9.520 -7.477 -15.442 1.00 97.19 230 PRO A C 1
ATOM 1822 O O . PRO A 1 230 ? 8.505 -8.177 -15.341 1.00 97.19 230 PRO A O 1
ATOM 1825 N N . GLN A 1 231 ? 10.740 -7.999 -15.262 1.00 97.62 231 GLN A N 1
ATOM 1826 C CA . GLN A 1 231 ? 10.949 -9.398 -14.863 1.00 97.62 231 GLN A CA 1
ATOM 1827 C C . GLN A 1 231 ? 10.416 -9.659 -13.448 1.00 97.62 231 GLN A C 1
ATOM 1829 O O . GLN A 1 231 ? 9.687 -10.633 -13.232 1.00 97.62 231 GLN A O 1
ATOM 1834 N N . LEU A 1 232 ? 10.699 -8.762 -12.497 1.00 98.00 232 LEU A N 1
ATOM 1835 C CA . LEU A 1 232 ? 10.159 -8.852 -11.136 1.00 98.00 232 LEU A CA 1
ATOM 1836 C C . LEU A 1 232 ? 8.630 -8.722 -11.105 1.00 98.00 232 LEU A C 1
ATOM 1838 O O . LEU A 1 232 ? 7.968 -9.412 -10.329 1.00 98.00 232 LEU A O 1
ATOM 1842 N N . GLU A 1 233 ? 8.049 -7.883 -11.962 1.00 98.00 233 GLU A N 1
ATOM 1843 C CA . GLU A 1 233 ? 6.595 -7.747 -12.079 1.00 98.00 233 GLU A CA 1
ATOM 1844 C C . GLU A 1 233 ? 5.949 -9.006 -12.675 1.00 98.00 233 GLU A C 1
ATOM 1846 O O . GLU A 1 233 ? 4.923 -9.482 -12.175 1.00 98.00 233 GLU A O 1
ATOM 1851 N N . THR A 1 234 ? 6.577 -9.604 -13.692 1.00 97.56 234 THR A N 1
ATOM 1852 C CA . THR A 1 234 ? 6.161 -10.897 -14.257 1.00 97.56 234 THR A CA 1
ATOM 1853 C C . THR A 1 234 ? 6.142 -11.980 -13.183 1.00 97.56 234 THR A C 1
ATOM 1855 O O . THR A 1 234 ? 5.144 -12.693 -13.027 1.00 97.56 234 THR A O 1
ATOM 1858 N N . MET A 1 235 ? 7.224 -12.069 -12.406 1.00 97.62 235 MET A N 1
ATOM 1859 C CA . MET A 1 235 ? 7.334 -12.971 -11.265 1.00 97.62 235 MET A CA 1
ATOM 1860 C C . MET A 1 235 ? 6.217 -12.705 -10.248 1.00 97.62 235 MET A C 1
ATOM 1862 O O . MET A 1 235 ? 5.503 -13.634 -9.863 1.00 97.62 235 MET A O 1
ATOM 1866 N N . ARG A 1 236 ? 6.002 -11.444 -9.849 1.00 96.50 236 ARG A N 1
ATOM 1867 C CA . ARG A 1 236 ? 4.960 -11.069 -8.884 1.00 96.50 236 ARG A CA 1
ATOM 1868 C C . ARG A 1 236 ? 3.580 -11.552 -9.327 1.00 96.50 236 ARG A C 1
ATOM 1870 O O . ARG A 1 236 ? 2.897 -12.240 -8.566 1.00 96.50 236 ARG A O 1
ATOM 1877 N N . ARG A 1 237 ? 3.173 -11.231 -10.561 1.00 95.06 237 ARG A N 1
ATOM 1878 C CA . ARG A 1 237 ? 1.846 -11.583 -11.099 1.00 95.06 237 ARG A CA 1
ATOM 1879 C C . ARG A 1 237 ? 1.633 -13.092 -11.184 1.00 95.06 237 ARG A C 1
ATOM 1881 O O . ARG A 1 237 ? 0.562 -13.569 -10.817 1.00 95.06 237 ARG A O 1
ATOM 1888 N N . ARG A 1 238 ? 2.640 -13.846 -11.635 1.00 95.06 238 ARG A N 1
ATOM 1889 C CA . ARG A 1 238 ? 2.521 -15.300 -11.843 1.00 95.06 238 ARG A CA 1
ATOM 1890 C C . ARG A 1 238 ? 2.612 -16.102 -10.549 1.00 95.06 238 ARG A C 1
ATOM 1892 O O . ARG A 1 238 ? 1.914 -17.104 -10.414 1.00 95.06 238 ARG A O 1
ATOM 1899 N N . LEU A 1 239 ? 3.435 -15.666 -9.595 1.00 94.44 239 LEU A N 1
ATOM 1900 C CA . LEU A 1 239 ? 3.678 -16.426 -8.369 1.00 94.44 239 LEU A CA 1
ATOM 1901 C C . LEU A 1 239 ? 2.711 -16.079 -7.230 1.00 94.44 239 LEU A C 1
ATOM 1903 O O . LEU A 1 239 ? 2.405 -16.964 -6.431 1.00 94.44 239 LEU A O 1
ATOM 1907 N N . ARG A 1 240 ? 2.150 -14.858 -7.159 1.00 93.00 240 ARG A N 1
ATOM 1908 C CA . ARG A 1 240 ? 1.293 -14.433 -6.023 1.00 93.00 240 ARG A CA 1
ATOM 1909 C C . ARG A 1 240 ? 0.136 -15.388 -5.721 1.00 93.00 240 ARG A C 1
ATOM 1911 O O . ARG A 1 240 ? -0.150 -15.662 -4.558 1.00 93.00 240 ARG A O 1
ATOM 1918 N N . GLY A 1 241 ? -0.504 -15.933 -6.758 1.00 91.12 241 GLY A N 1
ATOM 1919 C CA . GLY A 1 241 ? -1.621 -16.872 -6.618 1.00 91.12 241 GLY A CA 1
ATOM 1920 C C . GLY A 1 241 ? -1.200 -18.284 -6.196 1.00 91.12 241 GLY A C 1
ATOM 1921 O O . GLY A 1 241 ? -2.034 -19.043 -5.697 1.00 91.12 241 GLY A O 1
ATOM 1922 N N . LEU A 1 242 ? 0.078 -18.634 -6.374 1.00 92.00 242 LEU A N 1
ATOM 1923 C CA . LEU A 1 242 ? 0.644 -19.935 -6.016 1.00 92.00 242 LEU A CA 1
ATOM 1924 C C . LEU A 1 242 ? 1.106 -19.984 -4.560 1.00 92.00 242 LEU A C 1
ATOM 1926 O O . LEU A 1 242 ? 0.978 -21.029 -3.934 1.00 92.00 242 LEU A O 1
ATOM 1930 N N . VAL A 1 243 ? 1.565 -18.867 -3.985 1.00 89.25 243 VAL A N 1
ATOM 1931 C CA . VAL A 1 243 ? 2.096 -18.818 -2.604 1.00 89.25 243 VAL A CA 1
ATOM 1932 C C . VAL A 1 243 ? 1.096 -19.332 -1.561 1.00 89.25 243 VAL A C 1
ATOM 1934 O O . VAL A 1 243 ? 1.491 -19.924 -0.561 1.00 89.25 243 VAL A O 1
ATOM 1937 N N . ARG A 1 244 ? -0.213 -19.188 -1.801 1.00 86.94 244 ARG A N 1
ATOM 1938 C CA . ARG A 1 244 ? -1.260 -19.733 -0.914 1.00 86.94 244 ARG A CA 1
ATOM 1939 C C . ARG A 1 244 ? -1.278 -21.265 -0.828 1.00 86.94 244 ARG A C 1
ATOM 1941 O O . ARG A 1 244 ? -1.883 -21.803 0.094 1.00 86.94 244 ARG A O 1
ATOM 1948 N N . LEU A 1 245 ? -0.704 -21.943 -1.824 1.00 86.88 245 LEU A N 1
ATOM 1949 C CA . LEU A 1 245 ? -0.663 -23.402 -1.929 1.00 86.88 245 LEU A CA 1
ATOM 1950 C C . LEU A 1 245 ? 0.472 -23.998 -1.099 1.00 86.88 245 LEU A C 1
ATOM 1952 O O . LEU A 1 245 ? 0.457 -25.195 -0.850 1.00 86.88 245 LEU A O 1
ATOM 1956 N N . ILE A 1 246 ? 1.420 -23.173 -0.643 1.00 81.94 246 ILE A N 1
ATOM 1957 C CA . ILE A 1 246 ? 2.466 -23.611 0.275 1.00 81.94 246 ILE A CA 1
ATOM 1958 C C . ILE A 1 246 ? 1.796 -24.112 1.552 1.00 81.94 246 ILE A C 1
ATOM 1960 O O . ILE A 1 246 ? 1.116 -23.351 2.251 1.00 81.94 246 ILE A O 1
ATOM 1964 N N . GLU A 1 247 ? 1.963 -25.405 1.833 1.00 67.56 247 GLU A N 1
ATOM 1965 C CA . GLU A 1 247 ? 1.316 -26.040 2.969 1.00 67.56 247 GLU A CA 1
ATOM 1966 C C . GLU A 1 247 ? 1.648 -25.297 4.269 1.00 67.56 247 GLU A C 1
ATOM 1968 O O . GLU A 1 247 ? 2.803 -25.023 4.606 1.00 67.56 247 GLU A O 1
ATOM 1973 N N . LYS A 1 248 ? 0.608 -24.981 5.045 1.00 62.84 248 LYS A N 1
ATOM 1974 C CA . LYS A 1 248 ? 0.722 -24.230 6.305 1.00 62.84 248 LYS A CA 1
ATOM 1975 C C . LYS A 1 248 ? 1.357 -25.044 7.441 1.00 62.84 248 LYS A C 1
ATOM 1977 O O . LYS A 1 248 ? 1.369 -24.573 8.577 1.00 62.84 248 LYS A O 1
ATOM 1982 N N . THR A 1 249 ? 1.904 -26.226 7.150 1.00 48.34 249 THR A N 1
ATOM 1983 C CA . THR A 1 249 ? 2.343 -27.278 8.085 1.00 48.34 249 THR A CA 1
ATOM 1984 C C . THR A 1 249 ? 3.419 -26.822 9.088 1.00 48.34 249 THR A C 1
ATOM 1986 O O . THR A 1 249 ? 3.701 -27.531 10.046 1.00 48.34 249 THR A O 1
ATOM 1989 N N . LYS A 1 250 ? 3.981 -25.611 8.943 1.00 47.97 250 LYS A N 1
ATOM 1990 C CA . LYS A 1 250 ? 4.940 -25.001 9.886 1.00 47.97 250 LYS A CA 1
ATOM 1991 C C . LYS A 1 250 ? 4.444 -23.750 10.630 1.00 47.97 250 LYS A C 1
ATOM 1993 O O . LYS A 1 250 ? 5.253 -23.068 11.253 1.00 47.97 250 LYS A O 1
ATOM 1998 N N . ARG A 1 251 ? 3.153 -23.394 10.602 1.00 46.81 251 ARG A N 1
ATOM 1999 C CA . ARG A 1 251 ? 2.647 -22.346 11.509 1.00 46.81 251 ARG A CA 1
ATOM 2000 C C . ARG A 1 251 ? 2.367 -22.989 12.861 1.00 46.81 251 ARG A C 1
ATOM 2002 O O . ARG A 1 251 ? 1.384 -23.711 12.996 1.00 46.81 251 ARG A O 1
ATOM 2009 N N . GLY A 1 252 ? 3.242 -22.748 13.840 1.00 40.19 252 GLY A N 1
ATOM 2010 C CA . GLY A 1 252 ? 2.949 -23.079 15.233 1.00 40.19 252 GLY A CA 1
ATOM 2011 C C . GLY A 1 252 ? 1.577 -22.509 15.578 1.00 40.19 252 GLY A C 1
ATOM 2012 O O . GLY A 1 252 ? 1.363 -21.303 15.457 1.00 40.19 252 GLY A O 1
ATOM 2013 N N . ILE A 1 253 ? 0.625 -23.384 15.893 1.00 42.19 253 ILE A N 1
ATOM 2014 C CA . ILE A 1 253 ? -0.719 -22.973 16.282 1.00 42.19 253 ILE A CA 1
ATOM 2015 C C . ILE A 1 253 ? -0.556 -22.238 17.610 1.00 42.19 253 ILE A C 1
ATOM 2017 O O . ILE A 1 253 ? -0.257 -22.854 18.630 1.00 42.19 253 ILE A O 1
ATOM 2021 N N . VAL A 1 254 ? -0.680 -20.912 17.589 1.00 46.34 254 VAL A N 1
ATOM 2022 C CA . VAL A 1 254 ? -0.725 -20.116 18.814 1.00 46.34 254 VAL A CA 1
ATOM 2023 C C . VAL A 1 254 ? -2.150 -20.222 19.333 1.00 46.34 254 VAL A C 1
ATOM 2025 O O . VAL A 1 254 ? -3.047 -19.533 18.853 1.00 46.34 254 VAL A O 1
ATOM 2028 N N . TYR A 1 255 ? -2.369 -21.130 20.277 1.00 48.44 255 TYR A N 1
ATOM 2029 C CA . TYR A 1 255 ? -3.568 -21.098 21.100 1.00 48.44 255 TYR A CA 1
ATOM 2030 C C . TYR A 1 255 ? -3.419 -19.920 22.063 1.00 48.44 255 TYR A C 1
ATOM 2032 O O . TYR A 1 255 ? -2.647 -19.983 23.016 1.00 48.44 255 TYR A O 1
ATOM 2040 N N . THR A 1 256 ? -4.111 -18.816 21.793 1.00 42.03 256 THR A N 1
ATOM 2041 C CA . THR A 1 256 ? -4.389 -17.802 22.814 1.00 42.03 256 THR A CA 1
ATOM 2042 C C . THR A 1 256 ? -5.523 -18.323 23.684 1.00 42.03 256 THR A C 1
ATOM 2044 O O . THR A 1 256 ? -6.684 -17.983 23.461 1.00 42.03 256 THR A O 1
ATOM 2047 N N . ASP A 1 257 ? -5.180 -19.222 24.602 1.00 38.81 257 ASP A N 1
ATOM 2048 C CA . ASP A 1 257 ? -6.060 -19.645 25.686 1.00 38.81 257 ASP A CA 1
ATOM 2049 C C . ASP A 1 257 ? -5.824 -18.686 26.855 1.00 38.81 257 ASP A C 1
ATOM 2051 O O . ASP A 1 257 ? -4.866 -18.827 27.617 1.00 38.81 257 ASP A O 1
ATOM 2055 N N . PHE A 1 258 ? -6.610 -17.613 26.892 1.00 50.84 258 PHE A N 1
ATOM 2056 C CA . PHE A 1 258 ? -6.647 -16.706 28.030 1.00 50.84 258 PHE A CA 1
ATOM 2057 C C . PHE A 1 258 ? -7.821 -17.151 28.903 1.00 50.84 258 PHE A C 1
ATOM 2059 O O . PHE A 1 258 ? -8.975 -16.976 28.514 1.00 50.84 258 PHE A O 1
ATOM 2066 N N . GLU A 1 259 ? -7.541 -17.746 30.063 1.00 44.50 259 GLU A N 1
ATOM 2067 C CA . GLU A 1 259 ? -8.552 -17.859 31.114 1.00 44.50 259 GLU A CA 1
ATOM 2068 C C . GLU A 1 259 ? -8.795 -16.454 31.677 1.00 44.50 259 GLU A C 1
ATOM 2070 O O . GLU A 1 259 ? -7.898 -15.837 32.253 1.00 44.50 259 GLU A O 1
ATOM 2075 N N . ASP A 1 260 ? -10.003 -15.928 31.473 1.00 49.28 260 ASP A N 1
ATOM 2076 C CA . ASP A 1 260 ? -10.419 -14.665 32.076 1.00 49.28 260 ASP A CA 1
ATOM 2077 C C . ASP A 1 260 ? -10.524 -14.840 33.599 1.00 49.28 260 ASP A C 1
ATOM 2079 O O . ASP A 1 260 ? -11.452 -15.472 34.113 1.00 49.28 260 ASP A O 1
ATOM 2083 N N . GLU A 1 261 ? -9.597 -14.243 34.346 1.00 52.97 261 GLU A N 1
ATOM 2084 C CA . GLU A 1 261 ? -9.759 -14.065 35.787 1.00 52.97 261 GLU A CA 1
ATOM 2085 C C . GLU A 1 261 ? -10.732 -12.906 36.040 1.00 52.97 261 GLU A C 1
ATOM 2087 O O . GLU A 1 261 ? -10.388 -11.725 35.945 1.00 52.97 261 GLU A O 1
ATOM 2092 N N . LEU A 1 262 ? -11.982 -13.238 36.372 1.00 54.84 262 LEU A N 1
ATOM 2093 C CA . LEU A 1 262 ? -12.937 -12.261 36.888 1.00 54.84 262 LEU A CA 1
ATOM 2094 C C . LEU A 1 262 ? -12.460 -11.788 38.271 1.00 54.84 262 LEU A C 1
ATOM 2096 O O . LEU A 1 262 ? -12.670 -12.464 39.277 1.00 54.84 262 LEU A O 1
ATOM 2100 N N . GLY A 1 263 ? -11.801 -10.629 38.309 1.00 61.81 263 GLY A N 1
ATOM 2101 C CA . GLY A 1 263 ? -11.437 -9.945 39.550 1.00 61.81 263 GLY A CA 1
ATOM 2102 C C . GLY A 1 263 ? -12.658 -9.474 40.354 1.00 61.81 263 GLY A C 1
ATOM 2103 O O . GLY A 1 263 ? -13.802 -9.537 39.899 1.00 61.81 263 GLY A O 1
ATOM 2104 N N . GLU A 1 264 ? -12.423 -8.977 41.570 1.00 62.38 264 GLU A N 1
ATOM 2105 C CA . GLU A 1 264 ? -13.491 -8.429 42.412 1.00 62.38 264 GLU A CA 1
ATOM 2106 C C . GLU A 1 264 ? -14.142 -7.193 41.768 1.00 62.38 264 GLU A C 1
ATOM 2108 O O . GLU A 1 264 ? -13.465 -6.302 41.252 1.00 62.38 264 GLU A O 1
ATOM 2113 N N . LEU A 1 265 ? -15.476 -7.125 41.818 1.00 61.56 265 LEU A N 1
ATOM 2114 C CA . LEU A 1 265 ? -16.233 -5.976 41.322 1.00 61.56 265 LEU A CA 1
ATOM 2115 C C . LEU A 1 265 ? -15.939 -4.745 42.186 1.00 61.56 265 LEU A C 1
ATOM 2117 O O . LEU A 1 265 ? -16.351 -4.675 43.345 1.00 61.56 265 LEU A O 1
ATOM 2121 N N . THR A 1 266 ? -15.279 -3.749 41.605 1.00 68.81 266 THR A N 1
ATOM 2122 C CA . THR A 1 266 ? -15.029 -2.453 42.239 1.00 68.81 266 THR A CA 1
ATOM 2123 C C . THR A 1 266 ? -15.991 -1.397 41.699 1.00 68.81 266 THR A C 1
ATOM 2125 O O . THR A 1 266 ? -16.330 -1.362 40.516 1.00 68.81 266 THR A O 1
ATOM 2128 N N . ALA A 1 267 ? -16.481 -0.527 42.582 1.00 71.19 267 ALA A N 1
ATOM 2129 C CA . ALA A 1 267 ? -17.314 0.597 42.175 1.00 71.19 267 ALA A CA 1
ATOM 2130 C C . ALA A 1 267 ? -16.428 1.708 41.590 1.00 71.19 267 ALA A C 1
ATOM 2132 O O . ALA A 1 267 ? -15.537 2.208 42.276 1.00 71.19 267 ALA A O 1
ATOM 2133 N N . ALA A 1 268 ? -16.692 2.112 40.346 1.00 64.31 268 ALA A N 1
ATOM 2134 C CA . ALA A 1 268 ? -16.009 3.223 39.688 1.00 64.31 268 ALA A CA 1
ATOM 2135 C C . ALA A 1 268 ? -16.957 4.421 39.517 1.00 64.31 268 ALA A C 1
ATOM 2137 O O . ALA A 1 268 ? -18.099 4.274 39.077 1.00 64.31 268 ALA A O 1
ATOM 2138 N N . THR A 1 269 ? -16.476 5.618 39.850 1.00 66.06 269 THR A N 1
ATOM 2139 C CA . THR A 1 269 ? -17.219 6.877 39.680 1.00 66.06 269 THR A CA 1
ATOM 2140 C C . THR A 1 269 ? -16.889 7.475 38.318 1.00 66.06 269 THR A C 1
ATOM 2142 O O . THR A 1 269 ? -15.719 7.573 37.978 1.00 66.06 269 THR A O 1
ATOM 2145 N N . LEU A 1 270 ? -17.883 7.900 37.537 1.00 58.47 270 LEU A N 1
ATOM 2146 C CA . LEU A 1 270 ? -17.662 8.622 36.277 1.00 58.47 270 LEU A CA 1
ATOM 2147 C C . LEU A 1 270 ? -17.406 10.110 36.565 1.00 58.47 270 LEU A C 1
ATOM 2149 O O . LEU A 1 270 ? -18.258 10.776 37.149 1.00 58.47 270 LEU A O 1
ATOM 2153 N N . THR A 1 271 ? -16.267 10.636 36.121 1.00 58.16 271 THR A N 1
ATOM 2154 C CA . THR A 1 271 ? -15.858 12.040 36.274 1.00 58.16 271 THR A CA 1
ATOM 2155 C C . THR A 1 271 ? -15.960 12.734 34.911 1.00 58.16 271 THR A C 1
ATOM 2157 O O . THR A 1 271 ? -15.615 12.151 33.890 1.00 58.16 271 THR A O 1
ATOM 2160 N N . GLY A 1 272 ? -16.469 13.969 34.846 1.00 53.12 272 GLY A N 1
ATOM 2161 C CA . GLY A 1 272 ? -16.549 14.727 33.581 1.00 53.12 272 GLY A CA 1
ATOM 2162 C C . GLY A 1 272 ? -17.753 14.409 32.682 1.00 53.12 272 GLY A C 1
ATOM 2163 O O . GLY A 1 272 ? -17.936 15.049 31.650 1.00 53.12 272 GLY A O 1
ATOM 2164 N N . MET A 1 273 ? -18.639 13.495 33.092 1.00 45.03 273 MET A N 1
ATOM 2165 C CA . MET A 1 273 ? -20.011 13.439 32.579 1.00 45.03 273 MET A CA 1
ATOM 2166 C C . MET A 1 273 ? -20.867 14.446 33.355 1.00 45.03 273 MET A C 1
ATOM 2168 O O . MET A 1 273 ? -21.777 14.080 34.097 1.00 45.03 273 MET A O 1
ATOM 2172 N N . GLU A 1 274 ? -20.562 15.739 33.209 1.00 44.28 274 GLU A N 1
ATOM 2173 C CA . GLU A 1 274 ? -21.545 16.755 33.570 1.00 44.28 274 GLU A CA 1
ATOM 2174 C C . GLU A 1 274 ? -22.772 16.485 32.706 1.00 44.28 274 GLU A C 1
ATOM 2176 O O . GLU A 1 274 ? -22.701 16.425 31.475 1.00 44.28 274 GLU A O 1
ATOM 2181 N N . ILE A 1 275 ? -23.888 16.204 33.370 1.00 42.97 275 ILE A N 1
ATOM 2182 C CA . ILE A 1 275 ? -25.183 15.964 32.756 1.00 42.97 275 ILE A CA 1
ATOM 2183 C C . ILE A 1 275 ? -25.538 17.245 31.992 1.00 42.97 275 ILE A C 1
ATOM 2185 O O . ILE A 1 275 ? -26.140 18.173 32.526 1.00 42.97 275 ILE A O 1
ATOM 2189 N N . GLY A 1 276 ? -25.131 17.300 30.722 1.00 42.41 276 GLY A N 1
ATOM 2190 C CA . GLY A 1 276 ? -25.326 18.404 29.781 1.00 42.41 276 GLY A CA 1
ATOM 2191 C C . GLY A 1 276 ? -26.783 18.591 29.362 1.00 42.41 276 GLY A C 1
ATOM 2192 O O . GLY A 1 276 ? -27.077 18.867 28.203 1.00 42.41 276 GLY A O 1
ATOM 2193 N N . THR A 1 277 ? -27.714 18.407 30.294 1.00 45.94 277 THR A N 1
ATOM 2194 C CA . THR A 1 277 ? -29.134 18.698 30.123 1.00 45.94 277 THR A CA 1
ATOM 2195 C C . THR A 1 277 ? -29.656 19.771 31.072 1.00 45.94 277 THR A C 1
ATOM 2197 O O . THR A 1 277 ? -30.763 20.240 30.810 1.00 45.94 277 THR A O 1
ATOM 2200 N N . ASP A 1 278 ? -28.905 20.211 32.095 1.00 57.28 278 ASP A N 1
ATOM 2201 C CA . ASP A 1 278 ? -29.413 21.231 33.031 1.00 57.28 278 ASP A CA 1
ATOM 2202 C C . ASP A 1 278 ? -28.893 22.655 32.802 1.00 57.28 278 ASP A C 1
ATOM 2204 O O . ASP A 1 278 ? -29.706 23.570 32.844 1.00 57.28 278 ASP A O 1
ATOM 2208 N N . LEU A 1 279 ? -27.621 22.887 32.443 1.00 64.25 279 LEU A N 1
ATOM 2209 C CA . LEU A 1 279 ? -27.099 24.266 32.355 1.00 64.25 279 LEU A CA 1
ATOM 2210 C C . LEU A 1 279 ? -27.858 25.132 31.330 1.00 64.25 279 LEU A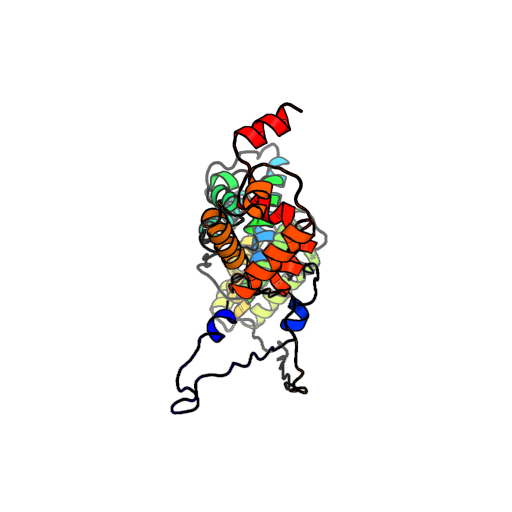 C 1
ATOM 2212 O O . LEU A 1 279 ? -28.264 26.254 31.621 1.00 64.25 279 LEU A O 1
ATOM 2216 N N . THR A 1 280 ? -28.143 24.591 30.141 1.00 69.00 280 THR A N 1
ATOM 2217 C CA . THR A 1 280 ? -28.902 25.314 29.105 1.00 69.00 280 THR A CA 1
ATOM 2218 C C . THR A 1 280 ? -30.353 25.572 29.527 1.00 69.00 280 THR A C 1
ATOM 2220 O O . THR A 1 280 ? -30.926 26.606 29.186 1.00 69.00 280 THR A O 1
ATOM 2223 N N . ARG A 1 281 ? -30.971 24.653 30.284 1.00 68.94 281 ARG A N 1
ATOM 2224 C CA . ARG A 1 281 ? -32.342 24.820 30.800 1.00 68.94 281 ARG A CA 1
ATOM 2225 C C . ARG A 1 281 ? -32.386 25.804 31.962 1.00 68.94 281 ARG A C 1
ATOM 2227 O O . ARG A 1 281 ? -33.310 26.609 32.029 1.00 68.94 281 ARG A O 1
ATOM 2234 N N . PHE A 1 282 ? -31.393 25.756 32.836 1.00 77.25 282 PHE A N 1
ATOM 2235 C CA . PHE A 1 282 ? -31.162 26.708 33.911 1.00 77.25 282 PHE A CA 1
ATOM 2236 C C . PHE A 1 282 ? -31.009 28.132 33.357 1.00 77.25 282 PHE A C 1
ATOM 2238 O O . PHE A 1 282 ? -31.762 29.025 33.746 1.00 77.25 282 PHE A O 1
ATOM 2245 N N . GLU A 1 283 ? -30.148 28.331 32.352 1.00 80.69 283 GLU A N 1
ATOM 2246 C CA . GLU A 1 283 ? -29.994 29.619 31.658 1.00 80.69 283 GLU A CA 1
ATOM 2247 C C . GLU A 1 283 ? -31.312 30.104 31.036 1.00 80.69 283 GLU A C 1
ATOM 2249 O O . GLU A 1 283 ? -31.685 31.271 31.184 1.00 80.69 283 GLU A O 1
ATOM 2254 N N . GLN A 1 284 ? -32.061 29.213 30.378 1.00 78.12 284 GLN A N 1
ATOM 2255 C CA . GLN A 1 284 ? -33.370 29.543 29.806 1.00 78.12 284 GLN A CA 1
ATOM 2256 C C . GLN A 1 284 ? -34.388 29.957 30.878 1.00 78.12 284 GLN A C 1
ATOM 2258 O O . GLN A 1 284 ? -35.076 30.965 30.706 1.00 78.12 284 GLN A O 1
ATOM 2263 N N . LYS A 1 285 ? -34.472 29.222 31.992 1.00 80.69 285 LYS A N 1
ATOM 2264 C CA . LYS A 1 285 ? -35.373 29.514 33.119 1.00 80.69 285 LYS A CA 1
ATOM 2265 C C . LYS A 1 285 ? -35.050 30.860 33.768 1.00 80.69 285 LYS A C 1
ATOM 2267 O O . LYS A 1 285 ? -35.957 31.668 33.972 1.00 80.69 285 LYS A O 1
ATOM 2272 N N . ILE A 1 286 ? -33.770 31.136 34.016 1.00 85.19 286 ILE A N 1
ATOM 2273 C CA . ILE A 1 286 ? -33.315 32.427 34.546 1.00 85.19 286 ILE A CA 1
ATOM 2274 C C . ILE A 1 286 ? -33.648 33.555 33.570 1.00 85.19 286 ILE A C 1
ATOM 2276 O O . ILE A 1 286 ? -34.180 34.588 33.975 1.00 85.19 286 ILE A O 1
ATOM 2280 N N . ARG A 1 287 ? -33.415 33.361 32.268 1.00 82.69 287 ARG A N 1
ATOM 2281 C CA . ARG A 1 287 ? -33.729 34.376 31.254 1.00 82.69 287 ARG A CA 1
ATOM 2282 C C . ARG A 1 287 ? -35.225 34.699 31.196 1.00 82.69 287 ARG A C 1
ATOM 2284 O O . ARG A 1 287 ? -35.590 35.868 31.088 1.00 82.69 287 ARG A O 1
ATOM 2291 N N . ILE A 1 288 ? -36.088 33.687 31.298 1.00 81.44 288 ILE A N 1
ATOM 2292 C CA . ILE A 1 288 ? -37.547 33.870 31.365 1.00 81.44 288 ILE A CA 1
ATOM 2293 C C . ILE A 1 288 ? -37.930 34.650 32.625 1.00 81.44 288 ILE A C 1
ATOM 2295 O O . ILE A 1 288 ? -38.699 35.609 32.535 1.00 81.44 288 ILE A O 1
ATOM 2299 N N . TYR A 1 289 ? -37.362 34.291 33.779 1.00 84.94 289 TYR A N 1
ATOM 2300 C CA . TYR A 1 289 ? -37.625 34.988 35.035 1.00 84.94 289 TYR A CA 1
ATOM 2301 C C . TYR A 1 289 ? -37.256 36.474 34.947 1.00 84.94 289 TYR A C 1
ATOM 2303 O O . TYR A 1 289 ? -38.089 37.327 35.256 1.00 84.94 289 TYR A O 1
ATOM 2311 N N . LEU A 1 290 ? -36.053 36.791 34.457 1.00 85.19 290 LEU A N 1
ATOM 2312 C CA . LEU A 1 290 ? -35.564 38.170 34.338 1.00 85.19 290 LEU A CA 1
ATOM 2313 C C . LEU A 1 290 ? -36.378 39.006 33.337 1.00 85.19 290 LEU A C 1
ATOM 2315 O O . LEU A 1 290 ? -36.518 40.214 33.512 1.00 85.19 290 LEU A O 1
ATOM 2319 N N . ASN A 1 291 ? -36.931 38.383 32.293 1.00 81.75 291 ASN A N 1
ATOM 2320 C CA . ASN A 1 291 ? -37.812 39.066 31.344 1.00 81.75 291 ASN A CA 1
ATOM 2321 C C . ASN A 1 291 ? -39.230 39.281 31.885 1.00 81.75 291 ASN A C 1
ATOM 2323 O O . ASN A 1 291 ? -39.885 40.234 31.478 1.00 81.75 291 ASN A O 1
ATOM 2327 N N . THR A 1 292 ? -39.694 38.413 32.783 1.00 82.56 292 THR A N 1
ATOM 2328 C CA . THR A 1 292 ? -41.042 38.490 33.364 1.00 82.56 292 THR A CA 1
ATOM 2329 C C . THR A 1 292 ? -41.099 39.482 34.530 1.00 82.56 292 THR A C 1
ATOM 2331 O O . THR A 1 292 ? -42.100 40.168 34.692 1.00 82.56 292 THR A O 1
ATOM 2334 N N . HIS A 1 293 ? -40.010 39.615 35.294 1.00 85.50 293 HIS A N 1
ATOM 2335 C CA . HIS A 1 293 ? -39.940 40.430 36.515 1.00 85.50 293 HIS A CA 1
ATOM 2336 C C . HIS A 1 293 ? -39.099 41.702 36.325 1.00 85.50 293 HIS A C 1
ATOM 2338 O O . HIS A 1 293 ? -38.222 42.027 37.128 1.00 85.50 293 HIS A O 1
ATOM 2344 N N . GLN A 1 294 ? -39.328 42.423 35.223 1.00 81.38 294 GLN A N 1
ATOM 2345 C CA . GLN A 1 294 ? -38.617 43.676 34.912 1.00 81.38 294 GLN A CA 1
ATOM 2346 C C . GLN A 1 294 ? -38.976 44.833 35.862 1.00 81.38 294 GLN A C 1
ATOM 2348 O O . GLN A 1 294 ? -38.290 45.853 35.910 1.00 81.38 294 GLN A O 1
ATOM 2353 N N . ASP A 1 295 ? -40.050 44.687 36.626 1.00 80.38 295 ASP A N 1
ATOM 2354 C CA . ASP A 1 295 ? -40.506 45.597 37.669 1.00 80.38 295 ASP A CA 1
ATOM 2355 C C . ASP A 1 295 ? -39.693 45.475 38.973 1.00 80.38 295 ASP A C 1
ATOM 2357 O O . ASP A 1 295 ? -39.660 46.422 39.760 1.00 80.38 295 ASP A O 1
ATOM 2361 N N . GLN A 1 296 ? -38.965 44.371 39.179 1.00 86.50 296 GLN A N 1
ATOM 2362 C CA . GLN A 1 296 ? -38.108 44.187 40.352 1.00 86.50 296 GLN A CA 1
ATOM 2363 C C . GLN A 1 296 ? -36.863 45.083 40.305 1.00 86.50 296 GLN A C 1
ATOM 2365 O O . GLN A 1 296 ? -36.124 45.125 39.317 1.00 86.50 296 GLN A O 1
ATOM 2370 N N . LEU A 1 297 ? -36.566 45.750 41.424 1.00 84.56 297 LEU A N 1
ATOM 2371 C CA . LEU A 1 297 ? -35.466 46.714 41.525 1.00 84.56 297 LEU A CA 1
ATOM 2372 C C . LEU A 1 297 ? -34.093 46.092 41.204 1.00 84.56 297 LEU A C 1
ATOM 2374 O O . LEU A 1 297 ? -33.278 46.722 40.528 1.00 84.56 297 LEU A O 1
ATOM 2378 N N . ALA A 1 298 ? -33.839 44.855 41.642 1.00 85.44 298 ALA A N 1
ATOM 2379 C CA . ALA A 1 298 ? -32.591 44.143 41.363 1.00 85.44 298 ALA A CA 1
ATOM 2380 C C . ALA A 1 298 ? -32.414 43.855 39.858 1.00 85.44 298 ALA A C 1
ATOM 2382 O O . ALA A 1 298 ? -31.339 44.088 39.302 1.00 85.44 298 ALA A O 1
ATOM 2383 N N . VAL A 1 299 ? -33.489 43.458 39.167 1.00 84.56 299 VAL A N 1
ATOM 2384 C CA . VAL A 1 299 ? -33.493 43.220 37.712 1.00 84.56 299 VAL A CA 1
ATOM 2385 C C . VAL A 1 299 ? -33.294 44.530 36.941 1.00 84.56 299 VAL A C 1
ATOM 2387 O O . VAL A 1 299 ? -32.506 44.583 35.994 1.00 84.56 299 VAL A O 1
ATOM 2390 N N . GLN A 1 300 ? -33.916 45.627 37.384 1.00 84.06 300 GLN A N 1
ATOM 2391 C CA . GLN A 1 300 ? -33.707 46.953 36.789 1.00 84.06 300 GLN A CA 1
ATOM 2392 C C . GLN A 1 300 ? -32.264 47.441 36.938 1.00 84.06 300 GLN A C 1
ATOM 2394 O O . GLN A 1 300 ? -31.709 48.010 35.996 1.00 84.06 300 GLN A O 1
ATOM 2399 N N . LYS A 1 301 ? -31.633 47.211 38.099 1.00 86.06 301 LYS A N 1
ATOM 2400 C CA . LYS A 1 301 ? -30.219 47.556 38.321 1.00 86.06 301 LYS A CA 1
ATOM 2401 C C . LYS A 1 301 ? -29.299 46.795 37.361 1.00 86.06 301 LYS A C 1
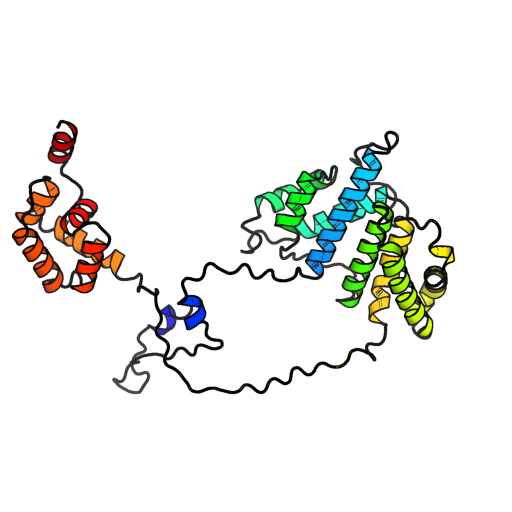ATOM 2403 O O . LYS A 1 301 ? -28.379 47.400 36.813 1.00 86.06 301 LYS A O 1
ATOM 2408 N N . ILE A 1 302 ? -29.576 45.510 37.115 1.00 85.56 302 ILE A N 1
ATOM 2409 C CA . ILE A 1 302 ? -28.832 44.665 36.163 1.00 85.56 302 ILE A CA 1
ATOM 2410 C C . ILE A 1 302 ? -28.931 45.234 34.742 1.00 85.56 302 ILE A C 1
ATOM 2412 O O . ILE A 1 302 ? -27.898 45.459 34.113 1.00 85.56 302 ILE A O 1
ATOM 2416 N N . ARG A 1 303 ? -30.148 45.535 34.267 1.00 82.50 303 ARG A N 1
ATOM 2417 C CA . ARG A 1 303 ? -30.406 46.012 32.893 1.00 82.50 303 ARG A CA 1
ATOM 2418 C C . ARG A 1 303 ? -29.915 47.437 32.623 1.00 82.50 303 ARG A C 1
ATOM 2420 O O . ARG A 1 303 ? -29.463 47.735 31.520 1.00 82.50 303 ARG A O 1
ATOM 2427 N N . ARG A 1 304 ? -29.985 48.321 33.624 1.00 83.69 304 ARG A N 1
ATOM 2428 C CA . ARG A 1 304 ? -29.574 49.737 33.523 1.00 83.69 304 ARG A CA 1
ATOM 2429 C C . ARG A 1 304 ? -28.111 49.986 33.883 1.00 83.69 304 ARG A C 1
ATOM 2431 O O . ARG A 1 304 ? -27.729 51.132 34.096 1.00 83.69 304 ARG A O 1
ATOM 2438 N N . ASN A 1 305 ? -27.314 48.925 34.005 1.00 82.88 305 ASN A N 1
ATOM 2439 C CA . ASN A 1 305 ? -25.910 48.985 34.410 1.00 82.88 305 ASN A CA 1
ATOM 2440 C C . ASN A 1 305 ? -25.661 49.776 35.715 1.00 82.88 305 ASN A C 1
ATOM 2442 O O . ASN A 1 305 ? -24.633 50.428 35.878 1.00 82.88 305 ASN A O 1
ATOM 2446 N N . LYS A 1 306 ? -26.603 49.737 36.666 1.00 83.88 306 LYS A N 1
ATOM 2447 C CA . LYS A 1 306 ? -26.423 50.367 37.982 1.00 83.88 306 LYS A CA 1
ATOM 2448 C C . LYS A 1 306 ? -25.691 49.416 38.928 1.00 83.88 306 LYS A C 1
ATOM 2450 O O . LYS A 1 306 ? -25.684 48.199 38.722 1.00 83.88 306 LYS A O 1
ATOM 2455 N N . GLN A 1 307 ? -25.075 49.970 39.973 1.00 84.12 307 GLN A N 1
ATOM 2456 C CA . GLN A 1 307 ? -24.405 49.176 41.000 1.00 84.12 307 GLN A CA 1
ATOM 2457 C C . GLN A 1 307 ? -25.414 48.238 41.678 1.00 84.12 307 GLN A C 1
ATOM 2459 O O . GLN A 1 307 ? -26.430 48.685 42.214 1.00 84.12 307 GLN A O 1
ATOM 2464 N N . ILE A 1 308 ? -25.129 46.937 41.623 1.00 86.19 308 ILE A N 1
ATOM 2465 C CA . ILE A 1 308 ? -25.881 45.906 42.333 1.00 86.19 308 ILE A CA 1
ATOM 2466 C C . ILE A 1 308 ? -25.188 45.622 43.665 1.00 86.19 308 ILE A C 1
ATOM 2468 O O . ILE A 1 308 ? -23.961 45.530 43.722 1.00 86.19 308 ILE A O 1
ATOM 2472 N N . THR A 1 309 ? -25.959 45.546 44.747 1.00 87.69 309 THR A N 1
ATOM 2473 C CA . THR A 1 309 ? -25.415 45.274 46.082 1.00 87.69 309 THR A CA 1
ATOM 2474 C C . THR A 1 309 ? -25.337 43.770 46.340 1.00 87.69 309 THR A C 1
ATOM 2476 O O . THR A 1 309 ? -26.011 42.978 45.683 1.00 87.69 309 THR A O 1
ATOM 2479 N N . ALA A 1 310 ? -24.533 43.364 47.326 1.00 85.12 310 ALA A N 1
ATOM 2480 C CA . ALA A 1 310 ? -24.475 41.966 47.756 1.00 85.12 310 ALA A CA 1
ATOM 2481 C C . ALA A 1 310 ? -25.844 41.456 48.249 1.00 85.12 310 ALA A C 1
ATOM 2483 O O . ALA A 1 310 ? -26.187 40.302 48.005 1.00 85.12 310 ALA A O 1
ATOM 2484 N N . LEU A 1 311 ? -26.646 42.333 48.870 1.00 84.56 311 LEU A N 1
ATOM 2485 C CA . LEU A 1 311 ? -27.999 42.004 49.317 1.00 84.56 311 LEU A CA 1
ATOM 2486 C C . LEU A 1 311 ? -28.911 41.676 48.124 1.00 84.56 311 LEU A C 1
ATOM 2488 O O . LEU A 1 311 ? -29.515 40.608 48.112 1.00 84.56 311 LEU A O 1
ATOM 2492 N N . ASP A 1 312 ? -28.912 42.524 47.086 1.00 85.50 312 ASP A N 1
ATOM 2493 C CA . ASP A 1 312 ? -29.701 42.306 45.859 1.00 85.50 312 ASP A CA 1
ATOM 2494 C C . ASP A 1 312 ? -29.363 40.950 45.193 1.00 85.50 312 ASP A C 1
ATOM 2496 O O . ASP A 1 312 ? -30.246 40.257 44.689 1.00 85.50 312 ASP A O 1
ATOM 2500 N N . LEU A 1 313 ? -28.081 40.555 45.180 1.00 86.12 313 LEU A N 1
ATOM 2501 C CA . LEU A 1 313 ? -27.647 39.276 44.599 1.00 86.12 313 LEU A CA 1
ATOM 2502 C C . LEU A 1 313 ? -28.075 38.080 45.454 1.00 86.12 313 LEU A C 1
ATOM 2504 O O . LEU A 1 313 ? -28.518 37.076 44.902 1.00 86.12 313 LEU A O 1
ATOM 2508 N N . SER A 1 314 ? -27.980 38.200 46.782 1.00 85.38 314 SER A N 1
ATOM 2509 C CA . SER A 1 314 ? -28.404 37.140 47.701 1.00 85.38 314 SER A CA 1
ATOM 2510 C C . SER A 1 314 ? -29.916 36.893 47.654 1.00 85.38 314 SER A C 1
ATOM 2512 O O . SER A 1 314 ? -30.364 35.751 47.746 1.00 85.38 314 SER A O 1
ATOM 2514 N N . GLU A 1 315 ? -30.710 37.947 47.442 1.00 86.50 315 GLU A N 1
ATOM 2515 C CA . GLU A 1 315 ? -32.158 37.838 47.258 1.00 86.50 315 GLU A CA 1
ATOM 2516 C C . GLU A 1 315 ? -32.508 37.132 45.944 1.00 86.50 315 GLU A C 1
ATOM 2518 O O . GLU A 1 315 ? -33.335 36.223 45.944 1.00 86.50 315 GLU A O 1
ATOM 2523 N N . LEU A 1 316 ? -31.848 37.487 44.835 1.00 86.81 316 LEU A N 1
ATOM 2524 C CA . LEU A 1 316 ? -32.059 36.819 43.545 1.00 86.81 316 LEU A CA 1
ATOM 2525 C C . LEU A 1 316 ? -31.673 35.339 43.592 1.00 86.81 316 LEU A C 1
ATOM 2527 O O . LEU A 1 316 ? -32.412 34.500 43.086 1.00 86.81 316 LEU A O 1
ATOM 2531 N N . GLU A 1 317 ? -30.552 35.013 44.233 1.00 88.00 317 GLU A N 1
ATOM 2532 C CA . GLU A 1 317 ? -30.122 33.632 44.451 1.00 88.00 317 GLU A CA 1
ATOM 2533 C C . GLU A 1 317 ? -31.174 32.830 45.223 1.00 88.00 317 GLU A C 1
ATOM 2535 O O . GLU A 1 317 ? -31.578 31.750 44.788 1.00 88.00 317 GLU A O 1
ATOM 2540 N N . LYS A 1 318 ? -31.689 33.395 46.319 1.00 86.19 318 LYS A N 1
ATOM 2541 C CA . LYS A 1 318 ? -32.748 32.766 47.107 1.00 86.19 318 LYS A CA 1
ATOM 2542 C C . LYS A 1 318 ? -34.012 32.537 46.277 1.00 86.19 318 LYS A C 1
ATOM 2544 O O . LYS A 1 318 ? -34.562 31.439 46.305 1.00 86.19 318 LYS A O 1
ATOM 2549 N N . ILE A 1 319 ? -34.431 33.530 45.493 1.00 85.88 319 ILE A N 1
ATOM 2550 C CA . ILE A 1 319 ? -35.612 33.411 44.632 1.00 85.88 319 ILE A CA 1
ATOM 2551 C C . ILE A 1 319 ? -35.411 32.335 43.558 1.00 85.88 319 ILE A C 1
ATOM 2553 O O . ILE A 1 319 ? -36.334 31.571 43.285 1.00 85.88 319 ILE A O 1
ATOM 2557 N N . PHE A 1 320 ? -34.223 32.230 42.958 1.00 85.88 320 PHE A N 1
ATOM 2558 C CA . PHE A 1 320 ? -33.959 31.214 41.936 1.00 85.88 320 PHE A CA 1
ATOM 2559 C C . PHE A 1 320 ? -34.043 29.791 42.490 1.00 85.88 320 PHE A C 1
ATOM 2561 O O . PHE A 1 320 ? -34.568 28.910 41.805 1.00 85.88 320 PHE A O 1
ATOM 2568 N N . VAL A 1 321 ? -33.594 29.582 43.728 1.00 84.81 321 VAL A N 1
ATOM 2569 C CA . VAL A 1 321 ? -33.709 28.289 44.413 1.00 84.81 321 VAL A CA 1
ATOM 2570 C C . VAL A 1 321 ? -35.156 28.014 44.835 1.00 84.81 321 VAL A C 1
ATOM 2572 O O . VAL A 1 321 ? -35.682 26.942 44.543 1.00 84.81 321 VAL A O 1
ATOM 2575 N N . GLU A 1 322 ? -35.840 28.981 45.456 1.00 81.94 322 GLU A N 1
ATOM 2576 C CA . GLU A 1 322 ? -37.232 28.826 45.918 1.00 81.94 322 GLU A CA 1
ATOM 2577 C C . GLU A 1 322 ? -38.220 28.607 44.764 1.00 81.94 322 GLU A C 1
ATOM 2579 O O . GLU A 1 322 ? -39.154 27.814 44.882 1.00 81.94 322 GLU A O 1
ATOM 2584 N N . ALA A 1 323 ? -37.997 29.262 43.624 1.00 76.69 323 ALA A N 1
ATOM 2585 C CA . ALA A 1 323 ? -38.812 29.106 42.422 1.00 76.69 323 ALA A CA 1
ATOM 2586 C C . ALA A 1 323 ? -38.443 27.862 41.585 1.00 76.69 323 ALA A C 1
ATOM 2588 O O . ALA A 1 323 ? -39.032 27.644 40.524 1.00 76.69 323 ALA A O 1
ATOM 2589 N N . GLY A 1 324 ? -37.466 27.053 42.019 1.00 77.69 324 GLY A N 1
ATOM 2590 C CA . GLY A 1 324 ? -37.021 25.853 41.298 1.00 77.69 324 GLY A CA 1
ATOM 2591 C C . GLY A 1 324 ? -36.389 26.151 39.931 1.00 77.69 324 GLY A C 1
ATOM 2592 O O . GLY A 1 324 ? -36.436 25.322 39.010 1.00 77.69 324 GLY A O 1
ATOM 2593 N N . LEU A 1 325 ? -35.830 27.354 39.769 1.00 77.38 325 LEU A N 1
ATOM 2594 C CA . LEU A 1 325 ? -35.174 27.782 38.535 1.00 77.38 325 LEU A CA 1
ATOM 2595 C C . LEU A 1 325 ? -33.780 27.160 38.401 1.00 77.38 325 LEU A C 1
ATOM 2597 O O . LEU A 1 325 ? -33.376 26.879 37.275 1.00 77.38 325 LEU A O 1
ATOM 2601 N N . GLY A 1 326 ? -33.127 26.858 39.528 1.00 79.38 326 GLY A N 1
ATOM 2602 C CA . GLY A 1 326 ? -31.924 26.029 39.627 1.00 79.38 326 GLY A CA 1
ATOM 2603 C C . GLY A 1 326 ? -31.599 25.623 41.061 1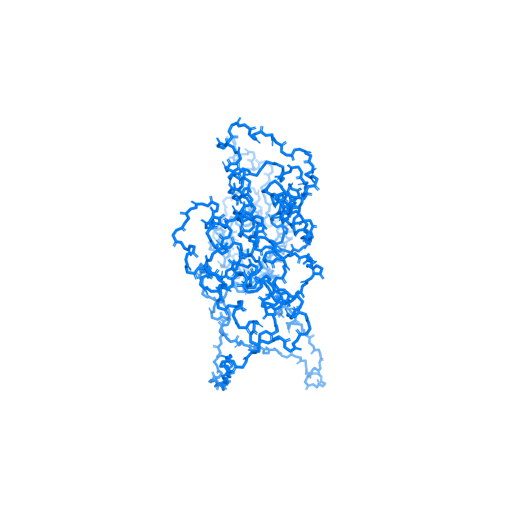.00 79.38 326 GLY A C 1
ATOM 2604 O O . GLY A 1 326 ? -32.299 26.005 41.999 1.00 79.38 326 GLY A O 1
ATOM 2605 N N . THR A 1 327 ? -30.544 24.831 41.223 1.00 79.81 327 THR A N 1
ATOM 2606 C CA . THR A 1 327 ? -30.036 24.394 42.528 1.00 79.81 327 THR A CA 1
ATOM 2607 C C . THR A 1 327 ? -28.940 25.328 43.041 1.00 79.81 327 THR A C 1
ATOM 2609 O O . THR A 1 327 ? -28.338 26.085 42.281 1.00 79.81 327 THR A O 1
ATOM 2612 N N . THR A 1 328 ? -28.636 25.261 44.339 1.00 78.81 328 THR A N 1
ATOM 2613 C CA . THR A 1 328 ? -27.503 25.999 44.927 1.00 78.81 328 THR A CA 1
ATOM 2614 C C . THR A 1 328 ? -26.177 25.633 44.249 1.00 78.81 328 THR A C 1
ATOM 2616 O O . THR A 1 328 ? -25.364 26.512 43.987 1.00 78.81 328 THR A O 1
ATOM 2619 N N . ALA A 1 329 ? -26.004 24.362 43.864 1.00 76.38 329 ALA A N 1
ATOM 2620 C CA . ALA A 1 329 ? -24.816 23.896 43.152 1.00 76.38 329 ALA A CA 1
ATOM 2621 C C . ALA A 1 329 ? -24.671 24.535 41.757 1.00 76.38 329 ALA A C 1
ATOM 2623 O O . ALA A 1 329 ? -23.565 24.911 41.373 1.00 76.38 329 ALA A O 1
ATOM 2624 N N . ASP A 1 330 ? -25.778 24.722 41.027 1.00 78.25 330 ASP A N 1
ATOM 2625 C CA . ASP A 1 330 ? -25.763 25.391 39.716 1.00 78.25 330 ASP A CA 1
ATOM 2626 C C . ASP A 1 330 ? -25.334 26.860 39.844 1.00 78.25 330 ASP A C 1
ATOM 2628 O O . ASP A 1 330 ? -24.588 27.388 39.018 1.00 78.25 330 ASP A O 1
ATOM 2632 N N . ILE A 1 331 ? -25.798 27.530 40.901 1.00 79.31 331 ILE A N 1
ATOM 2633 C CA . ILE A 1 331 ? -25.494 28.939 41.160 1.00 79.31 331 ILE A CA 1
ATOM 2634 C C . ILE A 1 331 ? -24.025 29.113 41.563 1.00 79.31 331 ILE A C 1
ATOM 2636 O O . ILE A 1 331 ? -23.366 30.028 41.063 1.00 79.31 331 ILE A O 1
ATOM 2640 N N . ASP A 1 332 ? -23.501 28.238 42.420 1.00 80.62 332 ASP A N 1
ATOM 2641 C CA . ASP A 1 332 ? -22.104 28.294 42.860 1.00 80.62 332 ASP A CA 1
ATOM 2642 C C .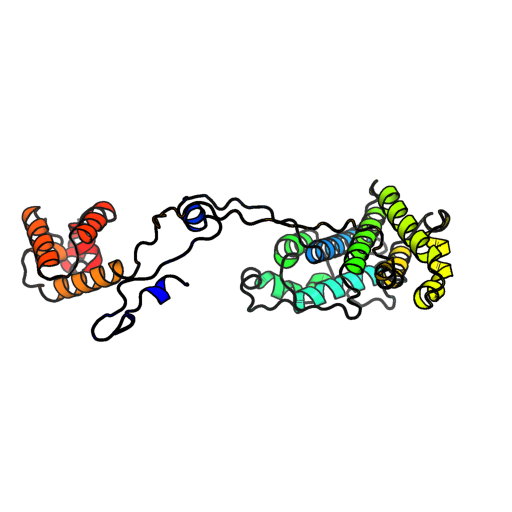 ASP A 1 332 ? -21.133 27.996 41.712 1.00 80.62 332 ASP A C 1
ATOM 2644 O O . ASP A 1 332 ? -20.173 28.743 41.514 1.00 80.62 332 ASP A O 1
ATOM 2648 N N . TYR A 1 333 ? -21.451 27.020 40.855 1.00 79.69 333 TYR A N 1
ATOM 2649 C CA . TYR A 1 333 ? -20.687 26.763 39.632 1.00 79.69 333 TYR A CA 1
ATOM 2650 C C . TYR A 1 333 ? -20.581 28.008 38.737 1.00 79.69 333 TYR A C 1
ATOM 2652 O O . TYR A 1 333 ? -19.511 28.340 38.228 1.00 79.69 333 TYR A O 1
ATOM 2660 N N . ILE A 1 334 ? -21.683 28.741 38.552 1.00 78.31 334 ILE A N 1
ATOM 2661 C CA . ILE A 1 334 ? -21.701 29.953 37.723 1.00 78.31 334 ILE A CA 1
ATOM 2662 C C . ILE A 1 334 ? -20.926 31.106 38.360 1.00 78.31 334 ILE A C 1
ATOM 2664 O O . ILE A 1 334 ? -20.274 31.868 37.635 1.00 78.31 334 ILE A O 1
ATOM 2668 N N . LYS A 1 335 ? -20.976 31.253 39.690 1.00 79.94 335 LYS A N 1
ATOM 2669 C CA . LYS A 1 335 ? -20.169 32.260 40.394 1.00 79.94 335 LYS A CA 1
ATOM 2670 C C . LYS A 1 335 ? -18.684 32.061 40.084 1.00 79.94 335 LYS A C 1
ATOM 2672 O O . LYS A 1 335 ? -18.023 33.046 39.749 1.00 79.94 335 LYS A O 1
ATOM 2677 N N . ASP A 1 336 ? -18.218 30.816 40.084 1.00 75.81 336 ASP A N 1
ATOM 2678 C CA . ASP A 1 336 ? -16.821 30.471 39.814 1.00 75.81 336 ASP A CA 1
ATOM 2679 C C . ASP A 1 336 ? -16.471 30.553 38.318 1.00 75.81 336 ASP A C 1
ATOM 2681 O O . ASP A 1 336 ? -15.471 31.164 37.938 1.00 75.81 336 ASP A O 1
ATOM 2685 N N . ALA A 1 337 ? -17.316 30.008 37.438 1.00 73.31 337 ALA A N 1
ATOM 2686 C CA . ALA A 1 337 ? -17.021 29.896 36.008 1.00 73.31 337 ALA A CA 1
ATOM 2687 C C . ALA A 1 337 ? -17.221 31.199 35.209 1.00 73.31 337 ALA A C 1
ATOM 2689 O O . ALA A 1 337 ? -16.625 31.370 34.142 1.00 73.31 337 ALA A O 1
ATOM 2690 N N . LYS A 1 338 ? -18.095 32.110 35.665 1.00 72.06 338 LYS A N 1
ATOM 2691 C CA . LYS A 1 338 ? -18.511 33.314 34.911 1.00 72.06 338 LYS A CA 1
ATOM 2692 C C . LYS A 1 338 ? -18.167 34.634 35.610 1.00 72.06 338 LYS A C 1
ATOM 2694 O O . LYS A 1 338 ? -18.691 35.680 35.228 1.00 72.06 338 LYS A O 1
ATOM 2699 N N . GLY A 1 339 ? -17.270 34.600 36.598 1.00 71.12 339 GLY A N 1
ATOM 2700 C CA . GLY A 1 339 ? -16.782 35.799 37.289 1.00 71.12 339 GLY A CA 1
ATOM 2701 C C . GLY A 1 339 ? -17.824 36.456 38.202 1.00 71.12 339 GLY A C 1
ATOM 2702 O O . GLY A 1 339 ? -17.765 37.661 38.440 1.00 71.12 339 GLY A O 1
ATOM 2703 N N . GLY A 1 340 ? -18.787 35.675 38.698 1.00 83.56 340 GLY A N 1
ATOM 2704 C CA . GLY A 1 340 ? -19.828 36.116 39.625 1.00 83.56 340 GLY A CA 1
ATOM 2705 C C . GLY A 1 340 ? -21.239 36.186 39.028 1.00 83.56 340 GLY A C 1
ATOM 2706 O O . GLY A 1 340 ? -21.447 36.459 37.844 1.00 83.56 340 GLY A O 1
ATOM 2707 N N . LEU A 1 341 ? -22.241 36.001 39.898 1.00 85.00 341 LEU A N 1
ATOM 2708 C CA . LEU A 1 341 ? -23.663 35.944 39.532 1.00 85.00 341 LEU A CA 1
ATOM 2709 C C . LEU A 1 341 ? -24.135 37.204 38.781 1.00 85.00 341 LEU A C 1
ATOM 2711 O O . LEU A 1 341 ? -24.869 37.108 37.805 1.00 85.00 341 LEU A O 1
ATOM 2715 N N . GLY A 1 342 ? -23.676 38.394 39.179 1.00 84.94 342 GLY A N 1
ATOM 2716 C CA . GLY A 1 342 ? -24.077 39.649 38.534 1.00 84.94 342 GLY A CA 1
ATOM 2717 C C . GLY A 1 342 ? -23.640 39.769 37.068 1.00 84.94 342 GLY A C 1
ATOM 2718 O O . GLY A 1 342 ? -24.416 40.249 36.240 1.00 84.94 342 GLY A O 1
ATOM 2719 N N . LEU A 1 343 ? -22.426 39.317 36.726 1.00 83.25 343 LEU A N 1
ATOM 2720 C CA . LEU A 1 343 ? -21.926 39.339 35.345 1.00 83.25 343 LEU A CA 1
ATOM 2721 C C . LEU A 1 343 ? -22.677 38.338 34.470 1.00 83.25 343 LEU A C 1
ATOM 2723 O O . LEU A 1 343 ? -23.063 38.662 33.347 1.00 83.25 343 LEU A O 1
ATOM 2727 N N . PHE A 1 344 ? -22.956 37.159 35.017 1.00 86.38 344 PHE A N 1
ATOM 2728 C CA . PHE A 1 344 ? -23.766 36.148 34.353 1.00 86.38 344 PHE A CA 1
ATOM 2729 C C . PHE A 1 344 ? -25.198 36.630 34.064 1.00 86.38 344 PHE A C 1
ATOM 2731 O O . PHE A 1 344 ? -25.679 36.529 32.939 1.00 86.38 344 PHE A O 1
ATOM 2738 N N . LEU A 1 345 ? -25.884 37.236 35.037 1.00 86.88 345 LEU A N 1
ATOM 2739 C CA . LEU A 1 345 ? -27.245 37.741 34.807 1.00 86.88 345 LEU A CA 1
ATOM 2740 C C . LEU A 1 345 ? -27.280 38.861 33.751 1.00 86.88 345 LEU A C 1
ATOM 2742 O O . LEU A 1 345 ? -28.244 38.960 32.984 1.00 86.88 345 LEU A O 1
ATOM 2746 N N . ARG A 1 346 ? -26.220 39.679 33.665 1.00 85.06 346 ARG A N 1
ATOM 2747 C CA . ARG A 1 346 ? -26.062 40.694 32.608 1.00 85.06 346 ARG A CA 1
ATOM 2748 C C . ARG A 1 346 ? -25.822 40.075 31.235 1.00 85.06 346 ARG A C 1
ATOM 2750 O O . ARG A 1 346 ? -26.412 40.551 30.267 1.00 85.06 346 ARG A O 1
ATOM 2757 N N . SER A 1 347 ? -25.012 39.020 31.135 1.00 82.69 347 SER A N 1
ATOM 2758 C CA . SER A 1 347 ? -24.767 38.351 29.850 1.00 82.69 347 SER A CA 1
ATOM 2759 C C . SER A 1 347 ? -26.035 37.699 29.281 1.00 82.69 347 SER A C 1
ATOM 2761 O O . SER A 1 347 ? -26.213 37.675 28.065 1.00 82.69 347 SER A O 1
ATOM 2763 N N . LEU A 1 348 ? -26.960 37.254 30.141 1.00 82.50 348 LEU A N 1
ATOM 2764 C CA . LEU A 1 348 ? -28.240 36.667 29.725 1.00 82.50 348 LEU A CA 1
ATOM 2765 C C . LEU A 1 348 ? -29.303 37.693 29.294 1.00 82.50 348 LEU A C 1
ATOM 2767 O O . LEU A 1 348 ? -30.128 37.404 28.419 1.00 82.50 348 LEU A O 1
ATOM 2771 N N . THR A 1 349 ? -29.331 38.869 29.927 1.00 78.06 349 THR A N 1
ATOM 2772 C CA . THR A 1 349 ? -30.381 39.885 29.710 1.00 78.06 349 THR A CA 1
ATOM 2773 C C . THR A 1 349 ? -30.000 40.975 28.720 1.00 78.06 349 THR A C 1
ATOM 2775 O O . THR A 1 349 ? -30.887 41.510 28.052 1.00 78.06 349 THR A O 1
ATOM 2778 N N . GLY A 1 350 ? -28.707 41.284 28.602 1.00 76.12 350 GLY A N 1
ATOM 2779 C CA . GLY A 1 350 ? -28.222 42.466 27.896 1.00 76.12 350 GLY A CA 1
ATOM 2780 C C . GLY A 1 350 ? -28.523 43.774 28.643 1.00 76.12 350 GLY A C 1
ATOM 2781 O O . GLY A 1 350 ? -29.282 43.811 29.613 1.00 76.12 350 GLY A O 1
ATOM 2782 N N . LEU A 1 351 ? -27.910 44.867 28.183 1.00 78.88 351 LEU A N 1
ATOM 2783 C CA . LEU A 1 351 ? -28.137 46.213 28.718 1.00 78.88 351 LEU A CA 1
ATOM 2784 C C . LEU A 1 351 ? -29.228 46.950 27.933 1.00 78.88 351 LEU A C 1
ATOM 2786 O O . LEU A 1 351 ? -29.405 46.740 26.732 1.00 78.88 351 LEU A O 1
ATOM 2790 N N . GLU A 1 352 ? -29.940 47.856 28.604 1.00 80.50 352 GLU A N 1
ATOM 2791 C CA . GLU A 1 352 ? -30.816 48.814 27.926 1.00 80.50 352 GLU A CA 1
ATOM 2792 C C . GLU A 1 352 ? -29.998 49.751 27.031 1.00 80.50 352 GLU A C 1
ATOM 2794 O O . GLU A 1 352 ? -28.884 50.142 27.376 1.00 80.50 352 GLU A O 1
ATOM 2799 N N . ARG A 1 353 ? -30.561 50.132 25.878 1.00 75.75 353 ARG A N 1
ATOM 2800 C CA . ARG A 1 353 ? -29.856 50.910 24.847 1.00 75.75 353 ARG A CA 1
ATOM 2801 C C . ARG A 1 353 ? -29.257 52.214 25.386 1.00 75.75 353 ARG A C 1
ATOM 2803 O O . ARG A 1 353 ? -28.137 52.550 25.024 1.00 75.75 353 ARG A O 1
ATOM 2810 N N . GLU A 1 354 ? -29.975 52.913 26.263 1.00 78.00 354 GLU A N 1
ATOM 2811 C CA . GLU A 1 354 ? -29.496 54.141 26.914 1.00 78.00 354 GLU A CA 1
ATOM 2812 C C . GLU A 1 354 ? -28.327 53.872 27.873 1.00 78.00 354 GLU A C 1
ATOM 2814 O O . GLU A 1 354 ? -27.349 54.612 27.880 1.00 78.00 354 GLU A O 1
ATOM 2819 N N . ALA A 1 355 ? -28.386 52.779 28.641 1.00 76.75 355 ALA A N 1
ATOM 2820 C CA . ALA A 1 355 ? -27.319 52.386 29.561 1.00 76.75 355 ALA A CA 1
ATOM 2821 C C . ALA A 1 355 ? -26.070 51.880 28.825 1.00 76.75 355 ALA A C 1
ATOM 2823 O O . ALA A 1 355 ? -24.954 52.110 29.283 1.00 76.75 355 ALA A O 1
ATOM 2824 N N . ALA A 1 356 ? -26.253 51.211 27.683 1.00 75.00 356 ALA A N 1
ATOM 2825 C CA . ALA A 1 356 ? -25.159 50.824 26.806 1.00 75.00 356 ALA A CA 1
ATOM 2826 C C . ALA A 1 356 ? -24.480 52.065 26.208 1.00 75.00 356 ALA A C 1
ATOM 2828 O O . ALA A 1 356 ? -23.266 52.177 26.308 1.00 75.00 356 ALA A O 1
ATOM 2829 N N . ALA A 1 357 ? -25.248 53.020 25.666 1.00 76.06 357 ALA A N 1
ATOM 2830 C CA . ALA A 1 357 ? -24.701 54.264 25.117 1.00 76.06 357 ALA A CA 1
ATOM 2831 C C . ALA A 1 357 ? -23.896 55.057 26.164 1.00 76.06 357 ALA A C 1
ATOM 2833 O O . ALA A 1 357 ? -22.745 55.394 25.916 1.00 76.06 357 ALA A O 1
ATOM 2834 N N . LEU A 1 358 ? -24.439 55.237 27.374 1.00 76.62 358 LEU A N 1
ATOM 2835 C CA . LEU A 1 358 ? -23.749 55.928 28.472 1.00 76.62 358 LEU A CA 1
ATOM 2836 C C . LEU A 1 358 ? -22.444 55.253 28.918 1.00 76.62 358 LEU A C 1
ATOM 2838 O O . LEU A 1 358 ? -21.554 55.941 29.400 1.00 76.62 358 LEU A O 1
ATOM 2842 N N . ALA A 1 359 ? -22.333 53.929 28.790 1.00 72.25 359 ALA A N 1
ATOM 2843 C CA . ALA A 1 359 ? -21.117 53.193 29.138 1.00 72.25 359 ALA A CA 1
ATOM 2844 C C . ALA A 1 359 ? -20.032 53.256 28.046 1.00 72.25 359 ALA A C 1
ATOM 2846 O O . ALA A 1 359 ? -18.885 52.919 28.324 1.00 72.25 359 ALA A O 1
ATOM 2847 N N . PHE A 1 360 ? -20.393 53.643 26.816 1.00 71.69 360 PHE A N 1
ATOM 2848 C CA . PHE A 1 360 ? -19.457 53.867 25.707 1.00 71.69 360 PHE A CA 1
ATOM 2849 C C . PHE A 1 360 ? -19.108 55.353 25.510 1.00 71.69 360 PHE A C 1
ATOM 2851 O O . PHE A 1 360 ? -18.081 55.644 24.903 1.00 71.69 360 PHE A O 1
ATOM 2858 N N . ASP A 1 361 ? -19.927 56.270 26.035 1.00 64.19 361 ASP A N 1
ATOM 2859 C CA . ASP A 1 361 ? -19.670 57.720 26.059 1.00 64.19 361 ASP A CA 1
ATOM 2860 C C . ASP A 1 361 ? -18.823 58.174 27.276 1.00 64.19 361 ASP A C 1
ATOM 2862 O O . ASP A 1 361 ? -18.536 59.366 27.413 1.00 64.19 361 ASP A O 1
ATOM 2866 N N . SER A 1 362 ? -18.440 57.245 28.166 1.00 51.47 362 SER A N 1
ATOM 2867 C CA . SER A 1 362 ? -17.626 57.478 29.375 1.00 51.47 362 SER A CA 1
ATOM 2868 C C . SER A 1 362 ? -16.184 57.012 29.246 1.00 51.47 362 SER A C 1
ATOM 2870 O O . SER A 1 362 ? -16.007 55.852 28.807 1.00 51.47 362 SER A O 1
#

Secondary structure (DSSP, 8-state):
--HHHHTS--TTTTSTT----------SSSHHHHHHS--------PPPPHHHHHHHHHHHHHHHHHHHHHHSTTT-----S--SS-TTT-HHHHHHHHHHHHHHHHHTB-TTSTTTGGGHHHHHHHHSGGGGTS--HHHHHHIIIIITTS-B----TT---HHHHHHHHHHHHHHHHHHHT-TTHHHHHHHHHHHHHHHHTTTTSHHHHTTHHHHHHHHSSGGGTT--HHHHHHHHHHHTTTGGGS--TT---------------------S---TTSHHHHHHHHHHHHHH-TTSHHHHHHHTTPPPPHHHHHHHHHHHHHTTS--HHHHHHHHHHTTSHHHHHHHHH---HHHHHHHH--

Organism: NCBI:txid2706086

Sequence (362 aa):
QMIGRGTRLAPDLFGPNRSKDGFLVFDLCQNIEFFNQNLMRAEGKVAPSLSQRIFERRADLLLALDDSSARDRHAATVIATRPETDGTVSDSGLRWDLATRLHDEVTAMNPENFLVRPHREQVENFADFDAWLEFTPDAHGEVIDHLAGLPTAFRDKDDAGEEAKRFDLLALRLQLTVANGDPGFTRLRDQVQEIASTLLDQLTIPTIKAQQVLLDEVAGDEWWQDVTLPQLETMRRRLRGLVRLIEKTKRGIVYTDFEDELGELTAATLTGMEIGTDLTRFEQKIRIYLNTHQDQLAVQKIRRNKQITALDLSELEKIFVEAGLGTTADIDYIKDAKGGLGLFLRSLTGLEREAAALAFDS

Radius of gyration: 34.65 Å; chains: 1; bounding box: 69×90×75 Å